Protein AF-A0A962QIC8-F1 (afdb_monomer_lite)

pLDDT: mean 83.01, std 8.09, range [47.47, 92.38]

Radius of gyration: 25.49 Å; chains: 1; bounding box: 91×27×42 Å

Structure (mmCIF, N/CA/C/O backbone):
data_AF-A0A962QIC8-F1
#
_entry.id   AF-A0A962QIC8-F1
#
loop_
_atom_site.group_PDB
_atom_site.id
_atom_site.type_symbol
_atom_site.label_atom_id
_atom_site.label_alt_id
_atom_site.label_comp_id
_atom_site.label_asym_id
_atom_site.label_entity_id
_atom_site.label_seq_id
_atom_site.pdbx_PDB_ins_code
_atom_site.Cartn_x
_atom_site.Cartn_y
_atom_site.Cartn_z
_atom_site.occupancy
_atom_site.B_iso_or_equiv
_atom_site.auth_seq_id
_atom_site.auth_comp_id
_atom_site.auth_asym_id
_atom_site.auth_atom_id
_atom_site.pdbx_PDB_model_num
ATOM 1 N N . THR A 1 1 ? -21.539 -10.386 18.029 1.00 61.78 1 THR A N 1
ATOM 2 C CA . THR A 1 1 ? -20.436 -10.568 17.058 1.00 61.78 1 THR A CA 1
ATOM 3 C C . THR A 1 1 ? -20.858 -11.316 15.800 1.00 61.78 1 THR A C 1
ATOM 5 O O . THR A 1 1 ? -20.570 -10.776 14.743 1.00 61.78 1 THR A O 1
ATOM 8 N N . PRO A 1 2 ? -21.593 -12.448 15.832 1.00 70.88 2 PRO A N 1
ATOM 9 C CA . PRO A 1 2 ? -21.944 -13.165 14.595 1.00 70.88 2 PRO A CA 1
ATOM 10 C C . PRO A 1 2 ? -22.952 -12.420 13.704 1.00 70.88 2 PRO A C 1
ATOM 12 O O . PRO A 1 2 ? -22.879 -12.532 12.486 1.00 70.88 2 PRO A O 1
ATOM 15 N N . LEU A 1 3 ? -23.858 -11.622 14.284 1.00 74.38 3 LEU A N 1
ATOM 16 C CA . LEU A 1 3 ? -24.865 -10.882 13.512 1.00 74.38 3 LEU A CA 1
ATOM 17 C C . LEU A 1 3 ? -24.244 -9.813 12.590 1.00 74.38 3 LEU A C 1
ATOM 19 O O . LEU A 1 3 ? -24.657 -9.693 11.446 1.00 74.38 3 LEU A O 1
ATOM 23 N N . PHE A 1 4 ? -23.217 -9.093 13.064 1.00 72.06 4 PHE A N 1
ATOM 24 C CA . PHE A 1 4 ? -22.553 -8.034 12.290 1.00 72.06 4 PHE A CA 1
ATOM 25 C C . PHE A 1 4 ? -21.705 -8.576 11.135 1.00 72.06 4 PHE A C 1
ATOM 27 O O . PHE A 1 4 ? -21.624 -7.945 10.088 1.00 72.06 4 PHE A O 1
ATOM 34 N N . LEU A 1 5 ? -21.096 -9.756 11.305 1.00 72.75 5 LEU A N 1
ATOM 35 C CA . LEU A 1 5 ? -20.391 -10.426 10.211 1.00 72.75 5 LEU A CA 1
ATOM 36 C C . LEU A 1 5 ? -21.374 -10.866 9.122 1.00 72.75 5 LEU A C 1
ATOM 38 O O . LEU A 1 5 ? -21.139 -10.636 7.943 1.00 72.75 5 LEU A O 1
ATOM 42 N N . LYS A 1 6 ? -22.505 -11.459 9.532 1.00 80.25 6 LYS A N 1
ATOM 43 C CA . LYS A 1 6 ? -23.566 -11.864 8.604 1.00 80.25 6 LYS A CA 1
ATOM 44 C C . LYS A 1 6 ? -24.144 -10.657 7.866 1.00 80.25 6 LYS A C 1
ATOM 46 O O . LYS A 1 6 ? -24.319 -10.729 6.658 1.00 80.25 6 LYS A O 1
ATOM 51 N N . SER A 1 7 ? -24.382 -9.540 8.558 1.00 75.69 7 SER A N 1
ATOM 52 C CA . SER A 1 7 ? -24.881 -8.319 7.918 1.00 75.69 7 SER A CA 1
ATOM 53 C C . SER A 1 7 ? -23.862 -7.703 6.963 1.00 75.69 7 SER A C 1
ATOM 55 O O . SER A 1 7 ? -24.259 -7.231 5.910 1.00 75.69 7 SER A O 1
ATOM 57 N N . ALA A 1 8 ? -22.564 -7.737 7.283 1.00 75.62 8 ALA A N 1
ATOM 58 C CA . ALA A 1 8 ? -21.519 -7.203 6.407 1.00 75.62 8 ALA A CA 1
ATOM 59 C C . ALA A 1 8 ? -21.400 -7.950 5.069 1.00 75.62 8 ALA A C 1
ATOM 61 O O . ALA A 1 8 ? -20.905 -7.370 4.113 1.00 75.62 8 ALA A O 1
ATOM 62 N N . VAL A 1 9 ? -21.868 -9.200 4.990 1.00 77.00 9 VAL A N 1
ATOM 63 C CA . VAL A 1 9 ? -21.947 -9.959 3.731 1.00 77.00 9 VAL A CA 1
ATOM 64 C C . VAL A 1 9 ? -23.320 -9.786 3.081 1.00 77.00 9 VAL A C 1
ATOM 66 O O . VAL A 1 9 ? -23.412 -9.436 1.912 1.00 77.00 9 VAL A O 1
ATOM 69 N N . LEU A 1 10 ? -24.400 -9.972 3.845 1.00 81.19 10 LEU A N 1
ATOM 70 C CA . LEU A 1 10 ? -25.764 -9.965 3.309 1.00 81.19 10 LEU A CA 1
ATOM 71 C C . LEU A 1 10 ? -26.219 -8.588 2.805 1.00 81.19 10 LEU A C 1
ATOM 73 O O . LEU A 1 10 ? -26.942 -8.530 1.816 1.00 81.19 10 LEU A O 1
ATOM 77 N N . LEU A 1 11 ? -25.813 -7.492 3.459 1.00 81.44 11 LEU A N 1
ATOM 78 C CA . LEU A 1 11 ? -26.186 -6.131 3.048 1.00 81.44 11 LEU A CA 1
ATOM 79 C C . LEU A 1 11 ? -25.610 -5.751 1.677 1.00 81.44 11 LEU A C 1
ATOM 81 O O . LEU A 1 11 ? -26.407 -5.391 0.816 1.00 81.44 11 LEU A O 1
ATOM 85 N N . PRO A 1 12 ? -24.287 -5.839 1.423 1.00 77.62 12 PRO A N 1
ATOM 86 C CA . PRO A 1 12 ? -23.757 -5.546 0.096 1.00 77.62 12 PRO A CA 1
ATOM 87 C C . PRO A 1 12 ? -24.360 -6.452 -0.972 1.00 77.62 12 PRO A C 1
ATOM 89 O O . PRO A 1 12 ? -24.804 -5.942 -1.992 1.00 77.62 12 PRO A O 1
ATOM 92 N N . THR A 1 13 ? -24.470 -7.764 -0.730 1.00 77.81 13 THR A N 1
ATOM 93 C CA . THR A 1 13 ? -25.087 -8.677 -1.706 1.00 77.81 13 THR A CA 1
ATOM 94 C C . THR A 1 13 ? -26.536 -8.291 -2.015 1.00 77.81 13 THR A C 1
ATOM 96 O O . THR A 1 13 ? -26.910 -8.225 -3.181 1.00 77.81 13 THR A O 1
ATOM 99 N N . GLY A 1 14 ? -27.341 -7.976 -0.996 1.00 76.88 14 GLY A N 1
ATOM 100 C CA . GLY A 1 14 ? -28.722 -7.531 -1.187 1.00 76.88 14 GLY A CA 1
ATOM 101 C C . GLY A 1 14 ? -28.826 -6.203 -1.939 1.00 76.88 14 GLY A C 1
ATOM 102 O O . GLY A 1 14 ? -29.691 -6.057 -2.796 1.00 76.88 14 GLY A O 1
ATOM 103 N N . MET A 1 15 ? -27.921 -5.259 -1.673 1.00 78.19 15 MET A N 1
ATOM 104 C CA . MET A 1 15 ? -27.877 -3.967 -2.363 1.00 78.19 15 MET A CA 1
ATOM 105 C C . MET A 1 15 ? -27.441 -4.094 -3.829 1.00 78.19 15 MET A C 1
ATOM 107 O O . MET A 1 15 ? -27.989 -3.397 -4.676 1.00 78.19 15 MET A O 1
ATOM 111 N N . PHE A 1 16 ? -26.507 -4.998 -4.144 1.00 78.19 16 PHE A N 1
ATOM 112 C CA . PHE A 1 16 ? -26.119 -5.289 -5.529 1.00 78.19 16 PHE A CA 1
ATOM 113 C C . PHE A 1 16 ? -27.261 -5.925 -6.321 1.00 78.19 16 PHE A C 1
ATOM 115 O O . PHE A 1 16 ? -27.517 -5.506 -7.444 1.00 78.19 16 PHE A O 1
ATOM 122 N N . VAL A 1 17 ? -27.983 -6.884 -5.730 1.00 78.94 17 VAL A N 1
ATOM 123 C CA . VAL A 1 17 ? -29.177 -7.475 -6.360 1.00 78.94 17 VAL A CA 1
ATOM 124 C C . VAL A 1 17 ? -30.264 -6.419 -6.553 1.00 78.94 17 VAL A C 1
ATOM 126 O O . VAL A 1 17 ? -30.844 -6.332 -7.626 1.00 78.94 17 VAL A O 1
ATOM 129 N N . PHE A 1 18 ? -30.510 -5.579 -5.544 1.00 77.94 18 PHE A N 1
ATOM 130 C CA . PHE A 1 18 ? -31.480 -4.490 -5.649 1.00 77.94 18 PHE A CA 1
ATOM 131 C C . PHE A 1 18 ? -31.136 -3.520 -6.783 1.00 77.94 18 PHE A C 1
ATOM 133 O O . PHE A 1 18 ? -32.011 -3.176 -7.567 1.00 77.94 18 PHE A O 1
ATOM 140 N N . LEU A 1 19 ? -29.875 -3.097 -6.897 1.00 75.62 19 LEU A N 1
ATOM 141 C CA . LEU A 1 19 ? -29.449 -2.214 -7.983 1.00 75.62 19 LEU A CA 1
ATOM 142 C C . LEU A 1 19 ? -29.531 -2.898 -9.345 1.00 75.62 19 LEU A C 1
ATOM 144 O O . LEU A 1 19 ? -29.973 -2.263 -10.288 1.00 75.62 19 LEU A O 1
ATOM 148 N N . HIS A 1 20 ? -29.167 -4.176 -9.448 1.00 74.81 20 HIS A N 1
ATOM 149 C CA . HIS A 1 20 ? -29.279 -4.911 -10.706 1.00 74.81 20 HIS A CA 1
ATOM 150 C C . HIS A 1 20 ? -30.732 -5.038 -11.188 1.00 74.81 20 HIS A C 1
ATOM 152 O O . HIS A 1 20 ? -30.988 -4.966 -12.382 1.00 74.81 20 HIS A O 1
ATOM 158 N N . GLU A 1 21 ? -31.674 -5.212 -10.260 1.00 76.75 21 GLU A N 1
ATOM 159 C CA . GLU A 1 21 ? -33.084 -5.434 -10.587 1.00 76.75 21 GLU A CA 1
ATOM 160 C C . GLU A 1 21 ? -33.880 -4.125 -10.755 1.00 76.75 21 GLU A C 1
ATOM 162 O O . GLU A 1 21 ? -34.830 -4.076 -11.531 1.00 76.75 21 GLU A O 1
ATOM 167 N N . TYR A 1 22 ? -33.528 -3.066 -10.014 1.00 66.38 22 TYR A N 1
ATOM 168 C CA . TYR A 1 22 ? -34.330 -1.835 -9.926 1.00 66.38 22 TYR A CA 1
ATOM 169 C C . TYR A 1 22 ? -33.628 -0.565 -10.417 1.00 66.38 22 TYR A C 1
ATOM 171 O O . TYR A 1 22 ? -34.299 0.461 -10.555 1.00 66.38 22 TYR A O 1
ATOM 179 N N . ALA A 1 23 ? -32.314 -0.575 -10.652 1.00 66.56 23 ALA A N 1
ATOM 180 C CA . ALA A 1 23 ? -31.628 0.569 -11.242 1.00 66.56 23 ALA A CA 1
ATOM 181 C C . ALA A 1 23 ? -31.392 0.323 -12.734 1.00 66.56 23 ALA A C 1
ATOM 183 O O . ALA A 1 23 ? -30.637 -0.561 -13.119 1.00 66.56 23 ALA A O 1
ATOM 184 N N . ASP A 1 24 ? -32.010 1.165 -13.563 1.00 61.16 24 ASP A N 1
ATOM 185 C CA . ASP A 1 24 ? -31.908 1.180 -15.031 1.00 61.16 24 ASP A CA 1
ATOM 186 C C . ASP A 1 24 ? -30.548 1.754 -15.505 1.00 61.16 24 ASP A C 1
ATOM 188 O O . ASP A 1 24 ? -30.460 2.632 -16.363 1.00 61.16 24 ASP A O 1
ATOM 192 N N . GLY A 1 25 ? -29.460 1.330 -14.858 1.00 61.38 25 GLY A N 1
ATOM 193 C CA . GLY A 1 25 ? -28.107 1.824 -15.081 1.00 61.38 25 GLY A CA 1
ATOM 194 C C . GLY A 1 25 ? -27.166 0.694 -15.471 1.00 61.38 25 GLY A C 1
ATOM 195 O O . GLY A 1 25 ? -26.854 -0.159 -14.648 1.00 61.38 25 GLY A O 1
ATOM 196 N N . ASP A 1 26 ? -26.640 0.746 -16.695 1.00 69.81 26 ASP A N 1
ATOM 197 C CA . ASP A 1 26 ? -25.618 -0.186 -17.212 1.00 69.81 26 ASP A CA 1
ATOM 198 C C . ASP A 1 26 ? -24.224 0.028 -16.569 1.00 69.81 26 ASP A C 1
ATOM 200 O O . ASP A 1 26 ? -23.233 -0.609 -16.915 1.00 69.81 26 ASP A O 1
ATOM 204 N N . ASP A 1 27 ? -24.122 0.947 -15.604 1.00 79.81 27 ASP A N 1
ATOM 205 C CA . ASP A 1 27 ? -22.870 1.327 -14.955 1.00 79.81 27 ASP A CA 1
ATOM 206 C C . ASP A 1 27 ? -22.711 0.640 -13.590 1.00 79.81 27 ASP A C 1
ATOM 208 O O . ASP A 1 27 ? -23.021 1.183 -12.520 1.00 79.81 27 ASP A O 1
ATOM 212 N N . ALA A 1 28 ? -22.195 -0.589 -13.638 1.00 79.50 28 ALA A N 1
ATOM 213 C CA . ALA A 1 28 ? -21.906 -1.396 -12.454 1.00 79.50 28 ALA A CA 1
ATOM 214 C C . ALA A 1 28 ? -20.898 -0.727 -11.497 1.00 79.50 28 ALA A C 1
ATOM 216 O O . ALA A 1 28 ? -20.938 -0.965 -10.285 1.00 79.50 28 ALA A O 1
ATOM 217 N N . GLN A 1 29 ? -20.011 0.129 -12.014 1.00 80.94 29 GLN A N 1
ATOM 218 C CA . GLN A 1 29 ? -18.981 0.800 -11.225 1.00 80.94 29 GLN A CA 1
ATOM 219 C C . GLN A 1 29 ? -19.590 1.916 -10.363 1.00 80.94 29 GLN A C 1
ATOM 221 O O . GLN A 1 29 ? -19.309 1.994 -9.163 1.00 80.94 29 GLN A O 1
ATOM 226 N N . LEU A 1 30 ? -20.503 2.721 -10.922 1.00 82.50 30 LEU A N 1
ATOM 227 C CA . LEU A 1 30 ? -21.291 3.688 -10.144 1.00 82.50 30 LEU A CA 1
ATOM 228 C C . LEU A 1 30 ? -22.145 3.009 -9.076 1.00 82.50 30 LEU A C 1
ATOM 230 O O . LEU A 1 30 ? -22.184 3.473 -7.933 1.00 82.50 30 LEU A O 1
ATOM 234 N N . ALA A 1 31 ? -22.808 1.908 -9.436 1.00 84.19 31 ALA A N 1
ATOM 235 C CA . ALA A 1 31 ? -23.607 1.126 -8.502 1.00 84.19 31 ALA A CA 1
ATOM 236 C C . ALA A 1 31 ? -22.754 0.661 -7.309 1.00 84.19 31 ALA A C 1
ATOM 238 O O . ALA A 1 31 ? -23.110 0.916 -6.157 1.00 84.19 31 ALA A O 1
ATOM 239 N N . ALA A 1 32 ? -21.584 0.069 -7.568 1.00 82.69 32 ALA A N 1
ATOM 240 C CA . ALA A 1 32 ? -20.661 -0.381 -6.529 1.00 82.69 32 ALA A CA 1
ATOM 241 C C . ALA A 1 32 ? -20.165 0.768 -5.636 1.00 82.69 32 ALA A C 1
ATOM 243 O O . ALA A 1 32 ? -20.163 0.635 -4.409 1.00 82.69 32 ALA A O 1
ATOM 244 N N . MET A 1 33 ? -19.801 1.912 -6.226 1.00 88.62 33 MET A N 1
ATOM 245 C CA . MET A 1 33 ? -19.376 3.101 -5.482 1.00 88.62 33 MET A CA 1
ATOM 246 C C . MET A 1 33 ? -20.466 3.575 -4.515 1.00 88.62 33 MET A C 1
ATOM 248 O O . MET A 1 33 ? -20.192 3.798 -3.337 1.00 88.62 33 MET A O 1
ATOM 252 N N . ILE A 1 34 ? -21.711 3.696 -4.988 1.00 86.25 34 ILE A N 1
ATOM 253 C CA . ILE A 1 34 ? -22.840 4.154 -4.169 1.00 86.25 34 ILE A CA 1
ATOM 254 C C . ILE A 1 34 ? -23.125 3.156 -3.042 1.00 86.25 34 ILE A C 1
ATOM 256 O O . ILE A 1 34 ? -23.283 3.566 -1.891 1.00 86.25 34 ILE A O 1
ATOM 260 N N . VAL A 1 35 ? -23.143 1.852 -3.336 1.00 87.94 35 VAL A N 1
ATOM 261 C CA . VAL A 1 35 ? -23.359 0.809 -2.320 1.00 87.94 35 VAL A CA 1
ATOM 262 C C . VAL A 1 35 ? -22.285 0.865 -1.250 1.00 87.94 35 VAL A C 1
ATOM 264 O O . VAL A 1 35 ? -22.610 0.926 -0.064 1.00 87.94 35 VAL A O 1
ATOM 267 N N . PHE A 1 36 ? -21.009 0.882 -1.635 1.00 87.19 36 PHE A N 1
ATOM 268 C CA . PHE A 1 36 ? -19.920 0.937 -0.667 1.00 87.19 36 PHE A CA 1
ATOM 269 C C . PHE A 1 36 ? -19.911 2.253 0.113 1.00 87.19 36 PHE A C 1
ATOM 271 O O . PHE A 1 36 ? -19.711 2.221 1.325 1.00 87.19 36 PHE A O 1
ATOM 278 N N . GLY A 1 37 ? -20.230 3.386 -0.512 1.00 88.88 37 GLY A N 1
ATOM 279 C CA . GLY A 1 37 ? -20.381 4.665 0.181 1.00 88.88 37 GLY A CA 1
ATOM 280 C C . GLY A 1 37 ? -21.496 4.642 1.235 1.00 88.88 37 GLY A C 1
ATOM 281 O O . GLY A 1 37 ? -21.280 5.033 2.386 1.00 88.88 37 GLY A O 1
ATOM 282 N N . ILE A 1 38 ? -22.676 4.117 0.887 1.00 88.62 38 ILE A N 1
ATOM 283 C CA . ILE A 1 38 ? -23.807 3.981 1.820 1.00 88.62 38 ILE A CA 1
ATOM 284 C C . ILE A 1 38 ? -23.452 3.023 2.960 1.00 88.62 38 ILE A C 1
ATOM 286 O O . ILE A 1 38 ? -23.689 3.342 4.126 1.00 88.62 38 ILE A O 1
ATOM 290 N N . LEU A 1 39 ? -22.850 1.871 2.652 1.00 88.31 39 LEU A N 1
ATOM 291 C CA . LEU A 1 39 ? -22.434 0.903 3.666 1.00 88.31 39 LEU A CA 1
ATOM 292 C C . LEU A 1 39 ? -21.370 1.489 4.595 1.00 88.31 39 LEU A C 1
ATOM 294 O O . LEU A 1 39 ? -21.461 1.304 5.808 1.00 88.31 39 LEU A O 1
ATOM 298 N N . ALA A 1 40 ? -20.406 2.244 4.067 1.00 90.00 40 ALA A N 1
ATOM 299 C CA . ALA A 1 40 ? -19.407 2.929 4.878 1.00 90.00 40 ALA A CA 1
ATOM 300 C C . ALA A 1 40 ? -20.082 3.817 5.931 1.00 90.00 40 ALA A C 1
ATOM 302 O O . ALA A 1 40 ? -19.811 3.667 7.122 1.00 90.00 40 ALA A O 1
ATOM 303 N N . LEU A 1 41 ? -21.037 4.657 5.521 1.00 90.50 41 LEU A N 1
ATOM 304 C CA . LEU A 1 41 ? -21.817 5.495 6.436 1.00 90.50 41 LEU A CA 1
ATOM 305 C C . LEU A 1 41 ? -22.658 4.662 7.412 1.00 90.50 41 LEU A C 1
ATOM 307 O O . LEU A 1 41 ? -22.682 4.949 8.610 1.00 90.50 41 LEU A O 1
ATOM 311 N N . GLN A 1 42 ? -23.307 3.598 6.934 1.00 89.06 42 GLN A N 1
ATOM 312 C CA . GLN A 1 42 ? -24.151 2.728 7.752 1.00 89.06 42 GLN A CA 1
ATOM 313 C C . GLN A 1 42 ? -23.368 1.998 8.846 1.00 89.06 42 GLN A C 1
ATOM 315 O O . GLN A 1 42 ? -23.925 1.747 9.910 1.00 89.06 42 GLN A O 1
ATOM 320 N N . PHE A 1 43 ? -22.098 1.656 8.626 1.00 85.81 43 PHE A N 1
ATOM 321 C CA . PHE A 1 43 ? -21.244 1.051 9.652 1.00 85.81 43 PHE A CA 1
ATOM 322 C C . PHE A 1 43 ? -20.520 2.103 10.511 1.00 85.81 43 PHE A C 1
ATOM 324 O O . PHE A 1 43 ? -20.282 1.860 11.699 1.00 85.81 43 PHE A O 1
ATOM 331 N N . LEU A 1 44 ? -20.235 3.290 9.963 1.00 89.00 44 LEU A N 1
ATOM 332 C CA . LEU A 1 44 ? -19.577 4.394 10.669 1.00 89.00 44 LEU A CA 1
ATOM 333 C C . LEU A 1 44 ? -20.507 5.085 11.682 1.00 89.00 44 LEU A C 1
ATOM 335 O O . LEU A 1 44 ? -20.104 5.358 12.811 1.00 89.00 44 LEU A O 1
ATOM 339 N N . LEU A 1 45 ? -21.771 5.335 11.329 1.00 89.25 45 LEU A N 1
ATOM 340 C CA . LEU A 1 45 ? -22.721 6.020 12.217 1.00 89.25 45 LEU A CA 1
ATOM 341 C C . LEU A 1 45 ? -22.977 5.243 13.527 1.00 89.25 45 LEU A C 1
ATOM 343 O O . LEU A 1 45 ? -22.897 5.841 14.605 1.00 89.25 45 LEU A O 1
ATOM 347 N N . PRO A 1 46 ? -23.217 3.917 13.505 1.00 85.88 46 PRO A N 1
ATOM 348 C CA . PRO A 1 46 ? -23.352 3.127 14.722 1.00 85.88 46 PRO A CA 1
ATOM 349 C C . PRO A 1 46 ? -22.037 2.990 15.487 1.00 85.88 46 PRO A C 1
ATOM 351 O O . PRO A 1 46 ? -22.079 2.803 16.703 1.00 85.88 46 PRO A O 1
ATOM 354 N N . PHE A 1 47 ? -20.877 3.095 14.824 1.00 85.56 47 PHE A N 1
ATOM 355 C CA . PHE A 1 47 ? -19.581 3.033 15.497 1.00 85.56 47 PHE A CA 1
ATOM 356 C C . PHE A 1 47 ? -19.430 4.140 16.550 1.00 85.56 47 PHE A C 1
ATOM 358 O O . PHE A 1 47 ? -18.998 3.838 17.661 1.00 85.56 47 PHE A O 1
ATOM 365 N N . PHE A 1 48 ? -19.886 5.368 16.274 1.00 83.44 48 PHE A N 1
ATOM 366 C CA . PHE A 1 48 ? -19.808 6.468 17.246 1.00 83.44 48 PHE A CA 1
ATOM 367 C C . PHE A 1 48 ? -20.497 6.155 18.582 1.00 83.44 48 PHE A C 1
ATOM 369 O O . PHE A 1 48 ? -20.011 6.576 19.630 1.00 83.44 48 PHE A O 1
ATOM 376 N N . LYS A 1 49 ? -21.596 5.387 18.559 1.00 83.69 49 LYS A N 1
ATOM 377 C CA . LYS A 1 49 ? -22.345 5.001 19.767 1.00 83.69 49 LYS A CA 1
ATOM 378 C C . LYS A 1 49 ? -21.901 3.666 20.361 1.00 83.69 49 LYS A C 1
ATOM 380 O O . LYS A 1 49 ? -21.886 3.514 21.576 1.00 83.69 49 LYS A O 1
ATOM 385 N N . LEU A 1 50 ? -21.594 2.680 19.518 1.00 80.94 50 LEU A N 1
ATOM 386 C CA . LEU A 1 50 ? -21.328 1.305 19.952 1.00 80.94 50 LEU A CA 1
ATOM 387 C C . LEU A 1 50 ? -19.846 1.037 20.230 1.00 80.94 50 LEU A C 1
ATOM 389 O O . LEU A 1 50 ? -19.559 0.051 20.905 1.00 80.94 50 LEU A O 1
ATOM 393 N N . GLN A 1 51 ? -18.928 1.858 19.694 1.00 80.94 51 GLN A N 1
ATOM 394 C CA . GLN A 1 51 ? -17.472 1.746 19.874 1.00 80.94 51 GLN A CA 1
ATOM 395 C C . GLN A 1 51 ? -16.979 0.300 19.665 1.00 80.94 51 GLN A C 1
ATOM 397 O O . GLN A 1 51 ? -16.185 -0.239 20.432 1.00 80.94 51 GLN A O 1
ATOM 402 N N . ARG A 1 52 ? -17.515 -0.400 18.652 1.00 81.19 52 ARG A N 1
ATOM 403 C CA . ARG A 1 52 ? -17.139 -1.791 18.346 1.00 81.19 52 ARG A CA 1
ATOM 404 C C . ARG A 1 52 ? -16.099 -1.831 17.236 1.00 81.19 52 ARG A C 1
ATOM 406 O O . ARG A 1 52 ? -16.344 -1.327 16.146 1.00 81.19 52 ARG A O 1
ATOM 413 N N . THR A 1 53 ? -15.013 -2.566 17.468 1.00 83.69 53 THR A N 1
ATOM 414 C CA . THR A 1 53 ? -13.908 -2.746 16.510 1.00 83.69 53 THR A CA 1
ATOM 415 C C . THR A 1 53 ? -14.362 -3.285 15.148 1.00 83.69 53 THR A C 1
ATOM 417 O O . THR A 1 53 ? -13.836 -2.884 14.118 1.00 83.69 53 THR A O 1
ATOM 420 N N . SER A 1 54 ? -15.369 -4.166 15.124 1.00 82.19 54 SER A N 1
ATOM 421 C CA . SER A 1 54 ? -15.915 -4.723 13.875 1.00 82.19 54 SER A CA 1
ATOM 422 C C . SER A 1 54 ? -16.631 -3.681 13.018 1.00 82.19 54 SER A C 1
ATOM 424 O O . SER A 1 54 ? -16.532 -3.744 11.799 1.00 82.19 54 SER A O 1
ATOM 426 N N . LEU A 1 55 ? -17.317 -2.712 13.633 1.00 84.38 55 LEU A N 1
ATOM 427 C CA . LEU A 1 55 ? -17.989 -1.640 12.898 1.00 84.38 55 LEU A CA 1
ATOM 428 C C . LEU A 1 55 ? -16.964 -0.725 12.231 1.00 84.38 55 LEU A C 1
ATOM 430 O O . LEU A 1 55 ? -17.100 -0.435 11.050 1.00 84.38 55 LEU A O 1
ATOM 434 N N . LEU A 1 56 ? -15.906 -0.350 12.962 1.00 86.81 56 LEU A N 1
ATOM 435 C CA . LEU A 1 56 ? -14.824 0.461 12.404 1.00 86.81 56 LEU A CA 1
ATOM 436 C C . LEU A 1 56 ? -14.110 -0.266 11.262 1.00 86.81 56 LEU A C 1
ATOM 438 O O . LEU A 1 56 ? -13.833 0.346 10.239 1.00 86.81 56 LEU A O 1
ATOM 442 N N . PHE A 1 57 ? -13.857 -1.570 11.411 1.00 87.44 57 PHE A N 1
ATOM 443 C CA . PHE A 1 57 ? -13.234 -2.381 10.365 1.00 87.44 57 PHE A CA 1
ATOM 444 C C . PHE A 1 57 ? -14.032 -2.346 9.055 1.00 87.44 57 PHE A C 1
ATOM 446 O O . PHE A 1 57 ? -13.485 -1.986 8.017 1.00 87.44 57 PHE A O 1
ATOM 453 N N . PHE A 1 58 ? -15.326 -2.679 9.097 1.00 86.25 58 PHE A N 1
ATOM 454 C CA . PHE A 1 58 ? -16.148 -2.715 7.884 1.00 86.25 58 PHE A CA 1
ATOM 455 C C . PHE A 1 58 ? -16.432 -1.319 7.328 1.00 86.25 58 PHE A C 1
ATOM 457 O O . PHE A 1 58 ? -16.370 -1.137 6.117 1.00 86.25 58 PHE A O 1
ATOM 464 N N . ALA A 1 59 ? -16.672 -0.324 8.188 1.00 89.62 59 ALA A N 1
ATOM 465 C CA . ALA A 1 59 ? -16.837 1.062 7.754 1.00 89.62 59 ALA A CA 1
ATOM 466 C C . ALA A 1 59 ? -15.609 1.550 6.982 1.00 89.62 59 ALA A C 1
ATOM 468 O O . ALA A 1 59 ? -15.741 2.124 5.905 1.00 89.62 59 ALA A O 1
ATOM 469 N N . TYR A 1 60 ? -14.416 1.280 7.516 1.00 90.75 60 TYR A N 1
ATOM 470 C CA . TYR A 1 60 ? -13.172 1.700 6.894 1.00 90.75 60 TYR A CA 1
ATOM 471 C C . TYR A 1 60 ? -12.878 0.937 5.597 1.00 90.75 60 TYR A C 1
ATOM 473 O O . TYR A 1 60 ? -12.416 1.538 4.629 1.00 90.75 60 TYR A O 1
ATOM 481 N N . LEU A 1 61 ? -13.210 -0.355 5.536 1.00 89.12 61 LEU A N 1
ATOM 482 C CA . LEU A 1 61 ? -13.118 -1.152 4.312 1.00 89.12 61 LEU A CA 1
ATOM 483 C C . LEU A 1 61 ? -13.991 -0.574 3.202 1.00 89.12 61 LEU A C 1
ATOM 485 O O . LEU A 1 61 ? -13.477 -0.241 2.139 1.00 89.12 61 LEU A O 1
ATOM 489 N N . PHE A 1 62 ? -15.283 -0.388 3.467 1.00 89.50 62 PHE A N 1
ATOM 490 C CA . PHE A 1 62 ? -16.210 0.135 2.467 1.00 89.50 62 PHE A CA 1
ATOM 491 C C . PHE A 1 62 ? -15.886 1.575 2.066 1.00 89.50 62 PHE A C 1
ATOM 493 O O . PHE A 1 62 ? -16.034 1.932 0.900 1.00 89.50 62 PHE A O 1
ATOM 500 N N . TRP A 1 63 ? -15.375 2.384 2.997 1.00 91.88 63 TRP A N 1
ATOM 501 C CA . TRP A 1 63 ? -14.912 3.736 2.699 1.00 91.88 63 TRP A CA 1
ATOM 502 C C . TRP A 1 63 ? -13.758 3.737 1.690 1.00 91.88 63 TRP A C 1
ATOM 504 O O . TRP A 1 63 ? -13.828 4.434 0.680 1.00 91.88 63 TRP A O 1
ATOM 514 N N . ASN A 1 64 ? -12.723 2.920 1.917 1.00 91.19 64 ASN A N 1
ATOM 515 C CA . ASN A 1 64 ? -11.593 2.824 0.989 1.00 91.19 64 ASN A CA 1
ATOM 516 C C . ASN A 1 64 ? -12.003 2.230 -0.362 1.00 91.19 64 ASN A C 1
ATOM 518 O O . ASN A 1 64 ? -11.559 2.731 -1.389 1.00 91.19 64 ASN A O 1
ATOM 522 N N . SER A 1 65 ? -12.881 1.221 -0.384 1.00 86.88 65 SER A N 1
ATOM 523 C CA . SER A 1 65 ? -13.410 0.667 -1.638 1.00 86.88 65 SER A CA 1
ATOM 524 C C . SER A 1 65 ? -14.186 1.711 -2.441 1.00 86.88 65 SER A C 1
ATOM 526 O O . SER A 1 65 ? -13.983 1.832 -3.644 1.00 86.88 65 SER A O 1
ATOM 528 N N . SER A 1 66 ? -15.028 2.513 -1.782 1.00 91.06 66 SER A N 1
ATOM 529 C CA . SER A 1 66 ? -15.758 3.599 -2.442 1.00 91.06 66 SER A CA 1
ATOM 530 C C . SER A 1 66 ? -14.820 4.675 -2.990 1.00 91.06 66 SER A C 1
ATOM 532 O O . SER A 1 66 ? -15.052 5.163 -4.093 1.00 91.06 66 SER A O 1
ATOM 534 N N . LEU A 1 67 ? -13.777 5.055 -2.243 1.00 91.12 67 LEU A N 1
ATOM 535 C CA . LEU A 1 67 ? -12.794 6.037 -2.705 1.00 91.12 67 LEU A CA 1
ATOM 536 C C . LEU A 1 67 ? -11.944 5.509 -3.861 1.00 91.12 67 LEU A C 1
ATOM 538 O O . LEU A 1 67 ? -11.683 6.261 -4.792 1.00 91.12 67 LEU A O 1
ATOM 542 N N . GLY A 1 68 ? -11.543 4.236 -3.827 1.00 88.69 68 GLY A N 1
ATOM 543 C CA . GLY A 1 68 ? -10.803 3.608 -4.922 1.00 88.69 68 GLY A CA 1
ATOM 544 C C . GLY A 1 68 ? -11.583 3.651 -6.229 1.00 88.69 68 GLY A C 1
ATOM 545 O O . GLY A 1 68 ? -11.067 4.146 -7.223 1.00 88.69 68 GLY A O 1
ATOM 546 N N . ILE A 1 69 ? -12.859 3.257 -6.191 1.00 88.44 69 ILE A N 1
ATOM 547 C CA . ILE A 1 69 ? -13.736 3.300 -7.367 1.00 88.44 69 ILE A CA 1
ATOM 548 C C . ILE A 1 69 ? -13.957 4.740 -7.852 1.00 88.44 69 ILE A C 1
ATOM 550 O O . ILE A 1 69 ? -13.976 4.996 -9.053 1.00 88.44 69 ILE A O 1
ATOM 554 N N . LEU A 1 70 ? -14.115 5.696 -6.930 1.00 90.69 70 LEU A N 1
ATOM 555 C CA . LEU A 1 70 ? -14.274 7.106 -7.288 1.00 90.69 70 LEU A CA 1
ATOM 556 C C . LEU A 1 70 ? -13.039 7.649 -8.016 1.00 90.69 70 LEU A C 1
ATOM 558 O O . LEU A 1 70 ? -13.188 8.373 -8.996 1.00 90.69 70 LEU A O 1
ATOM 562 N N . MET A 1 71 ? -11.839 7.311 -7.542 1.00 89.50 71 MET A N 1
ATOM 563 C CA . MET A 1 71 ? -10.585 7.758 -8.155 1.00 89.50 71 MET A CA 1
ATOM 564 C C . MET A 1 71 ? -10.333 7.078 -9.500 1.00 89.50 71 MET A C 1
ATOM 566 O O . MET A 1 71 ? -9.926 7.744 -10.446 1.00 89.50 71 MET A O 1
ATOM 570 N N . GLU A 1 72 ? -10.642 5.787 -9.610 1.00 88.38 72 GLU A N 1
ATOM 571 C CA . GLU A 1 72 ? -10.582 5.048 -10.874 1.00 88.38 72 GLU A CA 1
ATOM 572 C C . GLU A 1 72 ? -11.522 5.671 -11.914 1.00 88.38 72 GLU A C 1
ATOM 574 O O . GLU A 1 72 ? -11.134 5.912 -13.054 1.00 88.38 72 GLU A O 1
ATOM 579 N N . ARG A 1 73 ? -12.738 6.043 -11.500 1.00 87.06 73 ARG A N 1
ATOM 580 C CA . ARG A 1 73 ? -13.692 6.749 -12.360 1.00 87.06 73 ARG A CA 1
ATOM 581 C C . ARG A 1 73 ? -13.255 8.171 -12.715 1.00 87.06 73 ARG A C 1
ATOM 583 O O . ARG A 1 73 ? -13.632 8.680 -13.764 1.00 87.06 73 ARG A O 1
ATOM 590 N N . ALA A 1 74 ? -12.484 8.823 -11.850 1.00 90.50 74 ALA A N 1
ATOM 591 C CA . ALA A 1 74 ? -11.880 10.122 -12.132 1.00 90.50 74 ALA A CA 1
ATOM 592 C C . ALA A 1 74 ? -10.650 10.021 -13.058 1.00 90.50 74 ALA A C 1
ATOM 594 O O . ALA A 1 74 ? -9.932 11.008 -13.201 1.00 90.50 74 ALA A O 1
ATOM 595 N N . GLU A 1 75 ? -10.412 8.848 -13.664 1.00 89.62 75 GLU A N 1
ATOM 596 C CA . GLU A 1 75 ? -9.291 8.559 -14.567 1.00 89.62 75 GLU A CA 1
ATOM 597 C C . GLU A 1 75 ? -7.925 8.811 -13.907 1.00 89.62 75 GLU A C 1
ATOM 599 O O . GLU A 1 75 ? -6.937 9.143 -14.564 1.00 89.62 75 GLU A O 1
ATOM 604 N N . VAL A 1 76 ? -7.859 8.662 -12.578 1.00 90.25 76 VAL A N 1
ATOM 605 C CA . VAL A 1 76 ? -6.600 8.779 -11.844 1.00 90.25 76 VAL A CA 1
ATOM 606 C C . VAL A 1 76 ? -5.753 7.533 -12.131 1.00 90.25 76 VAL A C 1
ATOM 608 O O . VAL A 1 76 ? -6.264 6.419 -11.998 1.00 90.25 76 VAL A O 1
ATOM 611 N N . PRO A 1 77 ? -4.461 7.693 -12.475 1.00 90.25 77 PRO A N 1
ATOM 612 C CA . PRO A 1 77 ? -3.540 6.577 -12.661 1.00 90.25 77 PRO A CA 1
ATOM 613 C C . PRO A 1 77 ? -3.545 5.629 -11.457 1.00 90.25 77 PRO A C 1
ATOM 615 O O . PRO A 1 77 ? -3.510 6.081 -10.304 1.00 90.25 77 PRO A O 1
ATOM 618 N N . GLY A 1 78 ? -3.596 4.320 -11.715 1.00 86.38 78 GLY A N 1
ATOM 619 C CA . GLY A 1 78 ? -3.725 3.296 -10.674 1.00 86.38 78 GLY A CA 1
ATOM 620 C C . GLY A 1 78 ? -2.599 3.357 -9.642 1.00 86.38 78 GLY A C 1
ATOM 621 O O . GLY A 1 78 ? -2.824 3.125 -8.451 1.00 86.38 78 GLY A O 1
ATOM 622 N N . GLU A 1 79 ? -1.415 3.784 -10.068 1.00 90.25 79 GLU A N 1
ATOM 623 C CA . GLU A 1 79 ? -0.250 3.934 -9.211 1.00 90.25 79 GLU A CA 1
ATOM 624 C C . GLU A 1 79 ? -0.442 5.085 -8.211 1.00 90.25 79 GLU A C 1
ATOM 626 O O . GLU A 1 79 ? -0.166 4.954 -7.016 1.00 90.25 79 GLU A O 1
ATOM 631 N N . LEU A 1 80 ? -1.004 6.214 -8.656 1.00 89.69 80 LEU A N 1
ATOM 632 C CA . LEU A 1 80 ? -1.333 7.334 -7.767 1.00 89.69 80 LEU A CA 1
ATOM 633 C C . LEU A 1 80 ? -2.451 6.967 -6.789 1.00 89.69 80 LEU A C 1
ATOM 635 O O . LEU A 1 80 ? -2.406 7.379 -5.624 1.00 89.69 80 LEU A O 1
ATOM 639 N N . ILE A 1 81 ? -3.424 6.164 -7.232 1.00 90.19 81 ILE A N 1
ATOM 640 C CA . ILE A 1 81 ? -4.485 5.640 -6.366 1.00 90.19 81 ILE A CA 1
ATOM 641 C C . ILE A 1 81 ? -3.874 4.790 -5.256 1.00 90.19 81 ILE A C 1
ATOM 643 O O . ILE A 1 81 ? -4.175 5.015 -4.083 1.00 90.19 81 ILE A O 1
ATOM 647 N N . GLY A 1 82 ? -3.002 3.839 -5.586 1.00 89.50 82 GLY A N 1
ATOM 648 C CA . GLY A 1 82 ? -2.427 2.945 -4.589 1.00 89.50 82 GLY A CA 1
ATOM 649 C C . GLY A 1 82 ? -1.412 3.625 -3.662 1.00 89.50 82 GLY A C 1
ATOM 650 O O . GLY A 1 82 ? -1.400 3.323 -2.466 1.00 89.50 82 GLY A O 1
ATOM 651 N N . ILE A 1 83 ? -0.657 4.625 -4.137 1.00 91.06 83 ILE A N 1
ATOM 652 C CA . ILE A 1 83 ? 0.175 5.486 -3.276 1.00 91.06 83 ILE A CA 1
ATOM 653 C C . ILE A 1 83 ? -0.708 6.290 -2.313 1.00 91.06 83 ILE A C 1
ATOM 655 O O . ILE A 1 83 ? -0.486 6.269 -1.098 1.00 91.06 83 ILE A O 1
ATOM 659 N N . GLY A 1 84 ? -1.722 6.985 -2.837 1.00 92.38 84 GLY A N 1
ATOM 660 C CA . GLY A 1 84 ? -2.607 7.848 -2.054 1.00 92.38 84 GLY A CA 1
ATOM 661 C C . GLY A 1 84 ? -3.429 7.069 -1.029 1.00 92.38 84 GLY A C 1
ATOM 662 O O . GLY A 1 84 ? -3.420 7.393 0.164 1.00 92.38 84 GLY A O 1
ATOM 663 N N . LEU A 1 85 ? -4.096 5.997 -1.466 1.00 91.62 85 LEU A N 1
ATOM 664 C CA . LEU A 1 85 ? -4.866 5.124 -0.587 1.00 91.62 85 LEU A CA 1
ATOM 665 C C . LEU A 1 85 ? -3.957 4.391 0.394 1.00 91.62 85 LEU A C 1
ATOM 667 O O . LEU A 1 85 ? -4.243 4.417 1.588 1.00 91.62 85 LEU A O 1
ATOM 671 N N . GLY A 1 86 ? -2.842 3.813 -0.056 1.00 90.81 86 GLY A N 1
ATOM 672 C CA . GLY A 1 86 ? -1.901 3.102 0.808 1.00 90.81 86 GLY A CA 1
ATOM 673 C C . GLY A 1 86 ? -1.357 3.983 1.935 1.00 90.81 86 GLY A C 1
ATOM 674 O O . GLY A 1 86 ? -1.407 3.597 3.107 1.00 90.81 86 GLY A O 1
ATOM 675 N N . ALA A 1 87 ? -0.944 5.214 1.614 1.00 90.75 87 ALA A N 1
ATOM 676 C CA . ALA A 1 87 ? -0.495 6.190 2.605 1.00 90.75 87 ALA A CA 1
ATOM 677 C C . ALA A 1 87 ? -1.621 6.591 3.572 1.00 90.75 87 ALA A C 1
ATOM 679 O O . ALA A 1 87 ? -1.410 6.631 4.789 1.00 90.75 87 ALA A O 1
ATOM 680 N N . SER A 1 88 ? -2.832 6.835 3.056 1.00 92.25 88 SER A N 1
ATOM 681 C CA . SER A 1 88 ? -3.993 7.171 3.888 1.00 92.25 88 SER A CA 1
ATOM 682 C C . SER A 1 88 ? -4.364 6.032 4.849 1.00 92.25 88 SER A C 1
ATOM 684 O O . SER A 1 88 ? -4.613 6.276 6.033 1.00 92.25 88 SER A O 1
ATOM 686 N N . ILE A 1 89 ? -4.295 4.782 4.379 1.00 91.56 89 ILE A N 1
ATOM 687 C CA . ILE A 1 89 ? -4.535 3.570 5.164 1.00 91.56 89 ILE A CA 1
ATOM 688 C C . ILE A 1 89 ? -3.527 3.441 6.287 1.00 91.56 89 ILE A C 1
ATOM 690 O O . ILE A 1 89 ? -3.911 3.200 7.433 1.00 91.56 89 ILE A O 1
ATOM 694 N N . MET A 1 90 ? -2.250 3.666 6.000 1.00 89.25 90 MET A N 1
ATOM 695 C CA . MET A 1 90 ? -1.212 3.634 7.023 1.00 89.25 90 MET A CA 1
ATOM 696 C C . MET A 1 90 ? -1.378 4.755 8.061 1.00 89.25 90 MET A C 1
ATOM 698 O O . MET A 1 90 ? -1.213 4.502 9.256 1.00 89.25 90 MET A O 1
ATOM 702 N N . ALA A 1 91 ? -1.761 5.967 7.646 1.00 89.50 91 ALA A N 1
ATOM 703 C CA . ALA A 1 91 ? -1.998 7.088 8.559 1.00 89.50 91 ALA A CA 1
ATOM 704 C C . ALA A 1 91 ? -3.193 6.838 9.501 1.00 89.50 91 ALA A C 1
ATOM 706 O O . ALA A 1 91 ? -3.127 7.106 10.708 1.00 89.50 91 ALA A O 1
ATOM 707 N N . VAL A 1 92 ? -4.280 6.268 8.974 1.00 88.81 92 VAL A N 1
ATOM 708 C CA . VAL A 1 92 ? -5.445 5.890 9.782 1.00 88.81 92 VAL A CA 1
ATOM 709 C C . VAL A 1 92 ? -5.112 4.704 10.689 1.00 88.81 92 VAL A C 1
ATOM 711 O O . VAL A 1 92 ? -5.446 4.744 11.872 1.00 88.81 92 VAL A O 1
ATOM 714 N N . ALA A 1 93 ? -4.384 3.696 10.197 1.00 87.94 93 ALA A N 1
ATOM 715 C CA . ALA A 1 93 ? -3.921 2.564 11.003 1.00 87.94 93 ALA A CA 1
ATOM 716 C C . ALA A 1 93 ? -3.076 3.017 12.203 1.00 87.94 93 ALA A C 1
ATOM 718 O O . ALA A 1 93 ? -3.267 2.516 13.313 1.00 87.94 93 ALA A O 1
ATOM 719 N N . TRP A 1 94 ? -2.213 4.017 12.011 1.00 86.62 94 TRP A N 1
ATOM 720 C CA . TRP A 1 94 ? -1.431 4.634 13.084 1.00 86.62 94 TRP A CA 1
ATOM 721 C C . TRP A 1 94 ? -2.284 5.334 14.134 1.00 86.62 94 TRP A C 1
ATOM 723 O O . TRP A 1 94 ? -2.025 5.220 15.333 1.00 86.62 94 TRP A O 1
ATOM 733 N N . THR A 1 95 ? -3.350 6.002 13.703 1.00 87.31 95 THR A N 1
ATOM 734 C CA . THR A 1 95 ? -4.314 6.596 14.632 1.00 87.31 95 THR A CA 1
ATOM 735 C C . THR A 1 95 ? -5.066 5.514 15.409 1.00 87.31 95 THR A C 1
ATOM 737 O O . THR A 1 95 ? -5.174 5.604 16.631 1.00 87.31 95 THR A O 1
ATOM 740 N N . ILE A 1 96 ? -5.528 4.453 14.735 1.00 85.25 96 ILE A N 1
ATOM 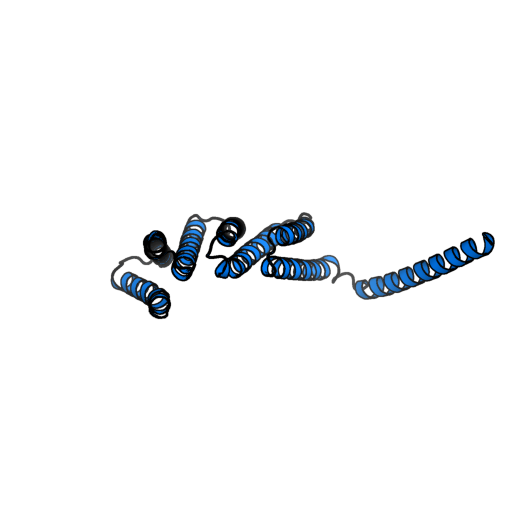741 C CA . ILE A 1 96 ? -6.255 3.333 15.356 1.00 85.25 96 ILE A CA 1
ATOM 742 C C . ILE A 1 96 ? -5.376 2.592 16.370 1.00 85.25 96 ILE A C 1
ATOM 744 O O . ILE A 1 96 ? -5.873 2.193 17.424 1.00 85.25 96 ILE A O 1
ATOM 748 N N . ASP A 1 97 ? -4.076 2.453 16.104 1.00 84.81 97 ASP A N 1
ATOM 749 C CA . ASP A 1 97 ? -3.118 1.775 16.989 1.00 84.81 97 ASP A CA 1
ATOM 750 C C . ASP A 1 97 ? -3.003 2.428 18.379 1.00 84.81 97 ASP A C 1
ATOM 752 O O . ASP A 1 97 ? -2.756 1.755 19.379 1.00 84.81 97 ASP A O 1
ATOM 756 N N . ARG A 1 98 ? -3.290 3.733 18.474 1.00 84.00 98 ARG A N 1
ATOM 757 C CA . ARG A 1 98 ? -3.325 4.488 19.740 1.00 84.00 98 ARG A CA 1
ATOM 758 C C . ARG A 1 98 ? -4.651 4.372 20.495 1.00 84.00 98 ARG A C 1
ATOM 760 O O . ARG A 1 98 ? -4.765 4.875 21.610 1.00 84.00 98 ARG A O 1
ATOM 767 N N . THR A 1 99 ? -5.660 3.741 19.900 1.00 84.06 99 THR A N 1
ATOM 768 C CA . THR A 1 99 ? -7.000 3.593 20.485 1.00 84.06 99 THR A CA 1
ATOM 769 C C . THR A 1 99 ? -7.224 2.193 21.057 1.00 84.06 99 THR A C 1
ATOM 771 O O . THR A 1 99 ? -6.424 1.272 20.886 1.00 84.06 99 THR A O 1
ATOM 774 N N . GLN A 1 100 ? -8.379 1.984 21.694 1.00 78.50 100 GLN A N 1
ATOM 775 C CA . GLN A 1 100 ? -8.813 0.663 22.166 1.00 78.50 100 GLN A CA 1
ATOM 776 C C . GLN A 1 100 ? -9.019 -0.358 21.024 1.00 78.50 100 GLN A C 1
ATOM 778 O O . GLN A 1 100 ? -9.163 -1.554 21.281 1.00 78.50 100 GLN A O 1
ATOM 783 N N . HIS A 1 101 ? -8.987 0.084 19.761 1.00 81.69 101 HIS A N 1
ATOM 784 C CA . HIS A 1 101 ? -9.184 -0.738 18.565 1.00 81.69 101 HIS A CA 1
ATOM 785 C C . HIS A 1 101 ? -7.884 -1.234 17.912 1.00 81.69 101 HIS A C 1
ATOM 787 O O . HIS A 1 101 ? -7.934 -1.747 16.797 1.00 81.69 101 HIS A O 1
ATOM 793 N N . ARG A 1 102 ? -6.736 -1.189 18.607 1.00 81.25 102 ARG A N 1
ATOM 794 C CA . ARG A 1 102 ? -5.422 -1.642 18.092 1.00 81.25 102 ARG A CA 1
ATOM 795 C C . ARG A 1 102 ? -5.389 -3.036 17.446 1.00 81.25 102 ARG A C 1
ATOM 797 O O . ARG A 1 102 ? -4.502 -3.336 16.659 1.00 81.25 102 ARG A O 1
ATOM 804 N N . ALA A 1 103 ? -6.348 -3.909 17.766 1.00 83.19 103 ALA A N 1
ATOM 805 C CA . ALA A 1 103 ? -6.413 -5.273 17.239 1.00 83.19 103 ALA A CA 1
ATOM 806 C C . ALA A 1 103 ? -6.527 -5.344 15.703 1.00 83.19 103 ALA A C 1
ATOM 808 O O . ALA A 1 103 ? -6.102 -6.334 15.117 1.00 83.19 103 ALA A O 1
ATOM 809 N N . ILE A 1 104 ? -7.085 -4.316 15.053 1.00 86.19 104 ILE A N 1
ATOM 810 C CA . ILE A 1 104 ? -7.231 -4.269 13.586 1.00 86.19 104 ILE A CA 1
ATOM 811 C C . ILE A 1 104 ? -6.102 -3.505 12.887 1.00 86.19 104 ILE A C 1
ATOM 813 O O . ILE A 1 104 ? -5.953 -3.633 11.674 1.00 86.19 104 ILE A O 1
ATOM 817 N N . SER A 1 105 ? -5.281 -2.752 13.624 1.00 85.12 105 SER A N 1
ATOM 818 C CA . SER A 1 105 ? -4.183 -1.964 13.052 1.00 85.12 105 SER A CA 1
ATOM 819 C C . SER A 1 105 ? -3.187 -2.799 12.235 1.00 85.12 105 SER A C 1
ATOM 821 O O . SER A 1 105 ? -2.835 -2.359 11.142 1.00 85.12 105 SER A O 1
ATOM 823 N N . PRO A 1 106 ? -2.769 -4.017 12.655 1.00 85.38 106 PRO A N 1
ATOM 824 C CA . PRO A 1 106 ? -1.835 -4.832 11.874 1.00 85.38 106 PRO A CA 1
ATOM 825 C C . PRO A 1 106 ? -2.350 -5.200 10.479 1.00 85.38 106 PRO A C 1
ATOM 827 O O . PRO A 1 106 ? -1.562 -5.246 9.537 1.00 85.38 106 PRO A O 1
ATOM 830 N N . PHE A 1 107 ? -3.658 -5.440 10.341 1.00 88.00 107 PHE A N 1
ATOM 831 C CA . PHE A 1 107 ? -4.283 -5.754 9.055 1.00 88.00 107 PHE A CA 1
ATOM 832 C C . PHE A 1 107 ? -4.272 -4.541 8.119 1.00 88.00 107 PHE A C 1
ATOM 834 O O . PHE A 1 107 ? -3.924 -4.662 6.949 1.00 88.00 107 PHE A O 1
ATOM 841 N N . TRP A 1 108 ? -4.588 -3.355 8.642 1.00 89.19 108 TRP A N 1
ATOM 842 C CA . TRP A 1 108 ? -4.566 -2.126 7.848 1.00 89.19 108 TRP A CA 1
ATOM 843 C C . TRP A 1 108 ? -3.149 -1.707 7.469 1.00 89.19 108 TRP A C 1
ATOM 845 O O . TRP A 1 108 ? -2.920 -1.318 6.329 1.00 89.19 108 TRP A O 1
ATOM 855 N N . TYR A 1 109 ? -2.173 -1.873 8.365 1.00 88.50 109 TYR A N 1
ATOM 856 C CA . TYR A 1 109 ? -0.768 -1.676 8.010 1.00 88.50 109 TYR A CA 1
ATOM 857 C C . TYR A 1 109 ? -0.318 -2.620 6.899 1.00 88.50 109 TYR A C 1
ATOM 859 O O . TYR A 1 109 ? 0.382 -2.175 5.997 1.00 88.50 109 TYR A O 1
ATOM 867 N N . PHE A 1 110 ? -0.719 -3.893 6.938 1.00 89.25 110 PHE A N 1
ATOM 868 C CA . PHE A 1 110 ? -0.424 -4.849 5.870 1.00 89.25 110 PHE A CA 1
ATOM 869 C C . PHE A 1 110 ? -0.982 -4.376 4.528 1.00 89.25 110 PHE A C 1
ATOM 871 O O . PHE A 1 110 ? -0.229 -4.206 3.576 1.00 89.25 110 PHE A O 1
ATOM 878 N N . LEU A 1 111 ? -2.288 -4.105 4.482 1.00 89.94 111 LEU A N 1
ATOM 879 C CA . LEU A 1 111 ? -2.975 -3.745 3.248 1.00 89.94 111 LEU A CA 1
ATOM 880 C C . LEU A 1 111 ? -2.456 -2.422 2.668 1.00 89.94 111 LEU A C 1
ATOM 882 O O . LEU A 1 111 ? -2.148 -2.347 1.483 1.00 89.94 111 LEU A O 1
ATOM 886 N N . GLY A 1 112 ? -2.306 -1.400 3.515 1.00 89.00 112 GLY A N 1
ATOM 887 C CA . GLY A 1 112 ? -1.818 -0.089 3.094 1.00 89.00 112 GLY A CA 1
ATOM 888 C C . GLY A 1 112 ? -0.364 -0.119 2.630 1.00 89.00 112 GLY A C 1
ATOM 889 O O . GLY A 1 112 ? -0.035 0.509 1.630 1.00 89.00 112 GLY A O 1
ATOM 890 N N . SER A 1 113 ? 0.500 -0.881 3.312 1.00 90.00 113 SER A N 1
ATOM 891 C CA . SER A 1 113 ? 1.913 -0.971 2.928 1.00 90.00 113 SER A CA 1
ATOM 892 C C . SER A 1 113 ? 2.141 -1.774 1.659 1.00 90.00 113 SER A C 1
ATOM 894 O O . SER A 1 113 ? 2.968 -1.356 0.859 1.00 90.00 113 SER A O 1
ATOM 896 N N . ILE A 1 114 ? 1.402 -2.867 1.436 1.00 90.62 114 ILE A N 1
ATOM 897 C CA . ILE A 1 114 ? 1.465 -3.601 0.165 1.00 90.62 114 ILE A CA 1
ATOM 898 C C . ILE A 1 114 ? 0.997 -2.708 -0.977 1.00 90.62 114 ILE A C 1
ATOM 900 O O . ILE A 1 114 ? 1.723 -2.578 -1.953 1.00 90.62 114 ILE A O 1
ATOM 904 N N . GLY A 1 115 ? -0.166 -2.062 -0.840 1.00 89.62 115 GLY A N 1
ATOM 905 C CA . GLY A 1 115 ? -0.691 -1.179 -1.885 1.00 89.62 115 GLY A CA 1
ATOM 906 C C . GLY A 1 115 ? 0.265 -0.033 -2.214 1.00 89.62 115 GLY A C 1
ATOM 907 O O . GLY A 1 115 ? 0.543 0.216 -3.383 1.00 89.62 115 GLY A O 1
ATOM 908 N N . LEU A 1 116 ? 0.836 0.608 -1.188 1.00 92.06 116 LEU A N 1
ATOM 909 C CA . LEU A 1 116 ? 1.817 1.676 -1.365 1.00 92.06 116 LEU A CA 1
ATOM 910 C C . LEU A 1 116 ? 3.090 1.161 -2.038 1.00 92.06 116 LEU A C 1
ATOM 912 O O . LEU A 1 116 ? 3.514 1.735 -3.031 1.00 92.06 116 LEU A O 1
ATOM 916 N N . LEU A 1 117 ? 3.709 0.105 -1.507 1.00 90.56 117 LEU A N 1
ATOM 917 C CA . LEU A 1 117 ? 4.982 -0.407 -2.024 1.00 90.56 117 LEU A CA 1
ATOM 918 C C . LEU A 1 117 ? 4.847 -0.925 -3.451 1.00 90.56 117 LEU A C 1
ATOM 920 O O . LEU A 1 117 ? 5.703 -0.624 -4.271 1.00 90.56 117 LEU A O 1
ATOM 924 N N . TRP A 1 118 ? 3.757 -1.629 -3.754 1.00 90.00 118 TRP A N 1
ATOM 925 C CA . TRP A 1 118 ? 3.460 -2.084 -5.108 1.00 90.00 118 TRP A CA 1
ATOM 926 C C . TRP A 1 118 ? 3.347 -0.903 -6.073 1.00 90.00 118 TRP A C 1
ATOM 928 O O . TRP A 1 118 ? 4.040 -0.844 -7.076 1.00 90.00 118 TRP A O 1
ATOM 938 N N . SER A 1 119 ? 2.550 0.098 -5.710 1.00 91.19 119 SER A N 1
ATOM 939 C CA . SER A 1 119 ? 2.310 1.244 -6.589 1.00 91.19 119 SER A CA 1
ATOM 940 C C . SER A 1 119 ? 3.544 2.125 -6.764 1.00 91.19 119 SER A C 1
ATOM 942 O O . SER A 1 119 ? 3.779 2.656 -7.841 1.00 91.19 119 SER A O 1
ATOM 944 N N . VAL A 1 120 ? 4.359 2.289 -5.714 1.00 90.56 120 VAL A N 1
ATOM 945 C CA . VAL A 1 120 ? 5.641 2.993 -5.848 1.00 90.56 120 VAL A CA 1
ATOM 946 C C . VAL A 1 120 ? 6.606 2.192 -6.717 1.00 90.56 120 VAL A C 1
ATOM 948 O O . VAL A 1 120 ? 7.350 2.804 -7.473 1.00 90.56 120 VAL A O 1
ATOM 951 N N . PHE A 1 121 ? 6.611 0.860 -6.616 1.00 89.75 121 PHE A N 1
ATOM 952 C CA . PHE A 1 121 ? 7.445 0.016 -7.466 1.00 89.75 121 PHE A CA 1
ATOM 953 C C . PHE A 1 121 ? 7.078 0.192 -8.940 1.00 89.75 121 PHE A C 1
ATOM 955 O O . PHE A 1 121 ? 7.978 0.479 -9.720 1.00 89.75 121 PHE A O 1
ATOM 962 N N . ASP A 1 122 ? 5.788 0.144 -9.284 1.00 89.62 122 ASP A N 1
ATOM 963 C CA . ASP A 1 122 ? 5.312 0.330 -10.663 1.00 89.62 122 ASP A CA 1
ATOM 964 C C . ASP A 1 122 ? 5.765 1.692 -11.235 1.00 89.62 122 ASP A C 1
ATOM 966 O O . ASP A 1 122 ? 6.386 1.747 -12.293 1.00 89.62 122 ASP A O 1
ATOM 970 N N . VAL A 1 123 ? 5.591 2.794 -10.487 1.00 88.94 123 VAL A N 1
ATOM 971 C CA . VAL A 1 123 ? 6.055 4.138 -10.919 1.00 88.94 123 VAL A CA 1
ATOM 972 C C . VAL A 1 123 ? 7.564 4.193 -11.125 1.00 88.94 123 VAL A C 1
ATOM 974 O O . VAL A 1 123 ? 8.065 4.871 -12.020 1.00 88.94 123 VAL A O 1
ATOM 977 N N . VAL A 1 124 ? 8.304 3.564 -10.217 1.00 87.19 124 VAL A N 1
ATOM 978 C CA . VAL A 1 124 ? 9.758 3.677 -10.157 1.00 87.19 124 VAL A CA 1
ATOM 979 C C . VAL A 1 124 ? 10.421 2.771 -11.195 1.00 87.19 124 VAL A C 1
ATOM 981 O O . VAL A 1 124 ? 11.441 3.171 -11.738 1.00 87.19 124 VAL A O 1
ATOM 984 N N . GLN A 1 125 ? 9.820 1.623 -11.517 1.00 84.81 125 GLN A N 1
ATOM 985 C CA . GLN A 1 125 ? 10.261 0.694 -12.559 1.00 84.81 125 GLN A CA 1
ATOM 986 C C . GLN A 1 125 ? 10.154 1.289 -13.972 1.00 84.81 125 GLN A C 1
ATOM 988 O O . GLN A 1 125 ? 10.980 1.011 -14.838 1.00 84.81 125 GLN A O 1
ATOM 993 N N . GLU A 1 126 ? 9.138 2.111 -14.231 1.00 83.50 126 GLU A N 1
ATOM 994 C CA . GLU A 1 126 ? 8.937 2.719 -15.551 1.00 83.50 126 GLU A CA 1
ATOM 995 C C . GLU A 1 126 ? 9.942 3.841 -15.870 1.00 83.50 126 GLU A C 1
ATOM 997 O O . GLU A 1 126 ? 10.003 4.317 -17.007 1.00 83.50 126 GLU A O 1
ATOM 1002 N N . ALA A 1 127 ? 10.754 4.271 -14.895 1.00 79.44 127 ALA A N 1
ATOM 1003 C CA . ALA A 1 127 ? 11.615 5.442 -15.018 1.00 79.44 127 ALA A CA 1
ATOM 1004 C C . ALA A 1 127 ? 13.105 5.188 -14.690 1.00 79.44 127 ALA A C 1
ATOM 1006 O O . ALA A 1 127 ? 13.634 5.831 -13.777 1.00 79.44 127 ALA A O 1
ATOM 1007 N N . PRO A 1 128 ? 13.859 4.395 -15.479 1.00 76.50 128 PRO A N 1
ATOM 1008 C CA . PRO A 1 128 ? 15.312 4.287 -15.317 1.00 76.50 128 PRO A CA 1
ATOM 1009 C C . PRO A 1 128 ? 15.987 5.660 -15.493 1.00 76.50 128 PRO A C 1
ATOM 1011 O O . PRO A 1 128 ? 15.704 6.350 -16.478 1.00 76.50 128 PRO A O 1
ATOM 1014 N N . PRO A 1 129 ? 16.890 6.112 -14.591 1.00 74.44 129 PRO A N 1
ATOM 1015 C CA . PRO A 1 129 ? 17.592 5.385 -13.522 1.00 74.44 129 PRO A CA 1
ATOM 1016 C C . PRO A 1 129 ? 16.977 5.549 -12.114 1.00 74.44 129 PRO A C 1
ATOM 1018 O O . PRO A 1 129 ? 17.648 5.290 -11.109 1.00 74.44 129 PRO A O 1
ATOM 1021 N N . PHE A 1 130 ? 15.749 6.057 -12.009 1.00 78.75 130 PHE A N 1
ATOM 1022 C CA . PHE A 1 130 ? 15.089 6.317 -10.731 1.00 78.75 130 PHE A CA 1
ATOM 1023 C C . PHE A 1 130 ? 14.665 5.040 -9.999 1.00 78.75 130 PHE A C 1
ATOM 1025 O O . PHE A 1 130 ? 14.416 5.127 -8.799 1.00 78.75 130 PHE A O 1
ATOM 1032 N N . ASP A 1 131 ? 14.711 3.871 -10.644 1.00 80.69 131 ASP A N 1
ATOM 1033 C CA . ASP A 1 131 ? 14.518 2.525 -10.083 1.00 80.69 131 ASP A CA 1
ATOM 1034 C C . ASP A 1 131 ? 15.226 2.337 -8.729 1.00 80.69 131 ASP A C 1
ATOM 1036 O O . ASP A 1 131 ? 14.681 1.786 -7.769 1.00 80.69 131 ASP A O 1
ATOM 1040 N N . LEU A 1 132 ? 16.440 2.889 -8.605 1.00 83.88 132 LEU A N 1
ATOM 1041 C CA . LEU A 1 132 ? 17.257 2.805 -7.394 1.00 83.88 132 LEU A CA 1
ATOM 1042 C C . LEU A 1 132 ? 16.653 3.554 -6.190 1.00 83.88 132 LEU A C 1
ATOM 1044 O O . LEU A 1 132 ? 16.989 3.228 -5.051 1.00 83.88 132 LEU A O 1
ATOM 1048 N N . LEU A 1 133 ? 15.751 4.524 -6.399 1.00 85.50 133 LEU A N 1
ATOM 1049 C CA . LEU A 1 133 ? 15.046 5.248 -5.329 1.00 85.50 133 LEU A CA 1
ATOM 1050 C C . LEU A 1 133 ? 14.098 4.352 -4.525 1.00 85.50 133 LEU A C 1
ATOM 1052 O O . LEU A 1 133 ? 13.786 4.675 -3.375 1.00 85.50 133 LEU A O 1
ATOM 1056 N N . TYR A 1 134 ? 13.691 3.205 -5.069 1.00 85.94 134 TYR A N 1
ATOM 1057 C CA . TYR A 1 134 ? 12.886 2.239 -4.328 1.00 85.94 134 TYR A CA 1
ATOM 1058 C C . TYR A 1 134 ? 13.635 1.674 -3.102 1.00 85.94 134 TYR A C 1
ATOM 1060 O O . TYR A 1 134 ? 13.044 1.380 -2.058 1.00 85.94 134 TYR A O 1
ATOM 1068 N N . LEU A 1 135 ? 14.966 1.594 -3.179 1.00 86.38 135 LEU A N 1
ATOM 1069 C CA . LEU A 1 135 ? 15.833 1.072 -2.122 1.00 86.38 135 LEU A CA 1
ATOM 1070 C C . LEU A 1 135 ? 15.842 1.967 -0.856 1.00 86.38 135 LEU A C 1
ATOM 1072 O O . LEU A 1 135 ? 15.497 1.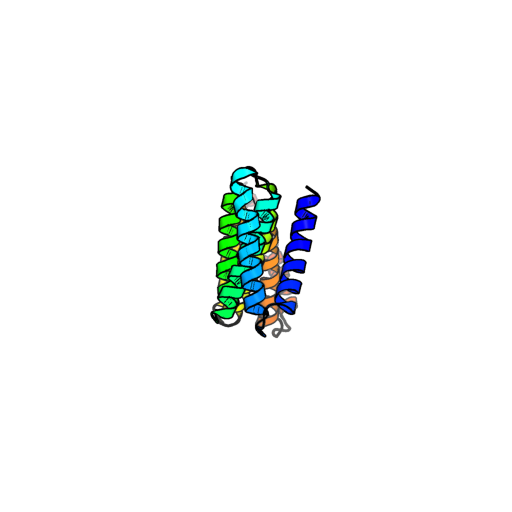478 0.223 1.00 86.38 135 LEU A O 1
ATOM 1076 N N . PRO A 1 136 ? 16.153 3.280 -0.916 1.00 87.50 136 PRO A N 1
ATOM 1077 C CA . PRO A 1 136 ? 16.024 4.151 0.251 1.00 87.50 136 PRO A CA 1
ATOM 1078 C C . PRO A 1 136 ? 14.571 4.294 0.727 1.00 87.50 136 PRO A C 1
ATOM 1080 O O . PRO A 1 136 ? 14.353 4.481 1.925 1.00 87.50 136 PRO A O 1
ATOM 1083 N N . LEU A 1 137 ? 13.575 4.165 -0.158 1.00 87.25 137 LEU A N 1
ATOM 1084 C CA . LEU A 1 137 ? 12.159 4.220 0.216 1.00 87.25 137 LEU A CA 1
ATOM 1085 C C . LEU A 1 137 ? 11.735 3.019 1.079 1.00 87.25 137 LEU A C 1
ATOM 1087 O O . LEU A 1 137 ? 11.150 3.204 2.149 1.00 87.25 137 LEU A O 1
ATOM 1091 N N . THR A 1 138 ? 12.084 1.797 0.671 1.00 87.25 138 THR A N 1
ATOM 1092 C CA . THR A 1 138 ? 11.825 0.571 1.450 1.00 87.25 138 THR A CA 1
ATOM 1093 C C . THR A 1 138 ? 12.575 0.567 2.783 1.00 87.25 138 THR A C 1
ATOM 1095 O O . THR A 1 138 ? 11.991 0.227 3.814 1.00 87.25 138 THR A O 1
ATOM 1098 N N . ILE A 1 139 ? 13.831 1.032 2.808 1.00 86.25 139 ILE A N 1
ATOM 1099 C CA . ILE A 1 139 ? 14.589 1.235 4.056 1.00 86.25 139 ILE A CA 1
ATOM 1100 C C . ILE A 1 139 ? 13.893 2.273 4.949 1.00 86.25 139 ILE A C 1
ATOM 1102 O O . ILE A 1 139 ? 13.748 2.060 6.155 1.00 86.25 139 ILE A O 1
ATOM 1106 N N . GLY A 1 140 ? 13.421 3.381 4.375 1.00 86.94 140 GLY A N 1
ATOM 1107 C CA . GLY A 1 140 ? 12.670 4.411 5.089 1.00 86.94 140 GLY A CA 1
ATOM 1108 C C . GLY A 1 140 ? 11.409 3.850 5.746 1.00 86.94 140 GLY A C 1
ATOM 1109 O O . GLY A 1 140 ? 11.190 4.058 6.941 1.00 86.94 140 GLY A O 1
ATOM 1110 N N . LEU A 1 141 ? 10.623 3.063 5.006 1.00 84.00 141 LEU A N 1
ATOM 1111 C CA . LEU A 1 141 ? 9.444 2.364 5.525 1.00 84.00 141 LEU A CA 1
ATOM 1112 C C . LEU A 1 141 ? 9.796 1.362 6.629 1.00 84.00 141 LEU A C 1
ATOM 1114 O O . LEU A 1 141 ? 9.094 1.293 7.640 1.00 84.00 141 LEU A O 1
ATOM 1118 N N . MET A 1 142 ? 10.921 0.658 6.503 1.00 84.94 142 MET A N 1
ATOM 1119 C CA . MET A 1 142 ? 11.420 -0.239 7.543 1.00 84.94 142 MET A CA 1
ATOM 1120 C C . MET A 1 142 ? 11.755 0.523 8.836 1.00 84.94 142 MET A C 1
ATOM 1122 O O . MET A 1 142 ? 11.327 0.111 9.917 1.00 84.94 142 MET A O 1
ATOM 1126 N N . ILE A 1 143 ? 12.436 1.673 8.742 1.00 85.69 143 ILE A N 1
ATOM 1127 C CA . ILE A 1 143 ? 12.745 2.551 9.888 1.00 85.69 143 ILE A CA 1
ATOM 1128 C C . ILE A 1 143 ? 11.460 3.102 10.518 1.00 85.69 143 ILE A C 1
ATOM 1130 O O . ILE A 1 143 ? 11.319 3.121 11.746 1.00 85.69 143 ILE A O 1
ATOM 1134 N N . ILE A 1 144 ? 10.506 3.531 9.690 1.00 84.00 144 ILE A N 1
ATOM 1135 C CA . ILE A 1 144 ? 9.186 3.984 10.140 1.00 84.00 144 ILE A CA 1
ATOM 1136 C C . ILE A 1 144 ? 8.466 2.849 10.880 1.00 84.00 144 ILE A C 1
ATOM 1138 O O . ILE A 1 144 ? 7.886 3.091 11.939 1.00 84.00 144 ILE A O 1
ATOM 1142 N N . SER A 1 145 ? 8.573 1.602 10.411 1.00 81.00 145 SER A N 1
ATOM 1143 C CA . SER A 1 145 ? 7.981 0.441 11.086 1.00 81.00 145 SER A CA 1
ATOM 1144 C C . SER A 1 145 ? 8.523 0.231 12.499 1.00 81.00 145 SER A C 1
ATOM 1146 O O . SER A 1 145 ? 7.747 -0.058 13.413 1.00 81.00 145 SER A O 1
ATOM 1148 N N . THR A 1 146 ? 9.821 0.476 12.703 1.00 79.00 146 THR A N 1
ATOM 1149 C CA . THR A 1 146 ? 10.462 0.396 14.018 1.00 79.00 146 THR A CA 1
ATOM 1150 C C . THR A 1 146 ? 9.910 1.459 14.962 1.00 79.00 146 THR A C 1
ATOM 1152 O O . THR A 1 146 ? 9.657 1.166 16.128 1.00 79.00 146 THR A O 1
ATOM 1155 N N . ARG A 1 147 ? 9.640 2.675 14.463 1.00 77.69 147 ARG A N 1
ATOM 1156 C CA . ARG A 1 147 ? 8.978 3.726 15.257 1.00 77.69 147 ARG A CA 1
ATOM 1157 C C . ARG A 1 147 ? 7.510 3.430 15.546 1.00 77.69 147 ARG A C 1
ATOM 1159 O O . ARG A 1 147 ? 7.016 3.812 16.601 1.00 77.69 147 ARG A O 1
ATOM 1166 N N . MET A 1 148 ? 6.814 2.776 14.621 1.00 75.12 148 MET A N 1
ATOM 1167 C CA . MET A 1 148 ? 5.402 2.417 14.775 1.00 75.12 148 MET A CA 1
ATOM 1168 C C . MET A 1 148 ? 5.196 1.075 15.494 1.00 75.12 148 MET A C 1
ATOM 1170 O O . MET A 1 148 ? 4.062 0.626 15.601 1.00 75.12 148 MET A O 1
ATOM 1174 N N . HIS A 1 149 ? 6.266 0.421 15.971 1.00 74.31 149 HIS A N 1
ATOM 1175 C CA . HIS A 1 149 ? 6.236 -0.881 16.656 1.00 74.31 149 HIS A CA 1
ATOM 1176 C C . HIS A 1 149 ? 5.426 -1.981 15.923 1.00 74.31 149 HIS A C 1
ATOM 1178 O O . HIS A 1 149 ? 4.963 -2.944 16.540 1.00 74.31 149 HIS A O 1
ATOM 1184 N N . SER A 1 150 ? 5.281 -1.881 14.595 1.00 75.62 150 SER A N 1
ATOM 1185 C CA . SER A 1 150 ? 4.429 -2.772 13.797 1.00 75.62 150 SER A CA 1
ATOM 1186 C C . SER A 1 150 ? 5.248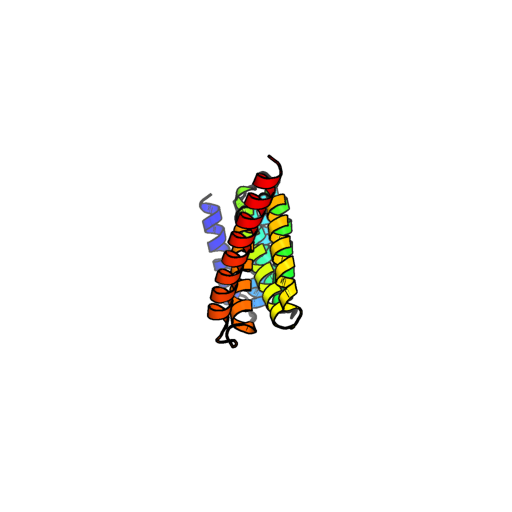 -3.877 13.132 1.00 75.62 150 SER A C 1
ATOM 1188 O O . SER A 1 150 ? 5.967 -3.646 12.159 1.00 75.62 150 SER A O 1
ATOM 1190 N N . ARG A 1 151 ? 5.106 -5.112 13.634 1.00 83.50 151 ARG A N 1
ATOM 1191 C CA . ARG A 1 151 ? 5.779 -6.305 13.078 1.00 83.50 151 ARG A CA 1
ATOM 1192 C C . ARG A 1 151 ? 5.372 -6.577 11.631 1.00 83.50 151 ARG A C 1
ATOM 1194 O O . ARG A 1 151 ? 6.194 -7.011 10.833 1.00 83.50 151 ARG A O 1
ATOM 1201 N N . THR A 1 152 ? 4.111 -6.315 11.300 1.00 84.25 152 THR A N 1
ATOM 1202 C CA . THR A 1 152 ? 3.568 -6.579 9.967 1.00 84.25 152 THR A CA 1
ATOM 1203 C C . THR A 1 152 ? 4.175 -5.655 8.926 1.00 84.25 152 THR A C 1
ATOM 1205 O O . THR A 1 152 ? 4.592 -6.117 7.871 1.00 84.25 152 THR A O 1
ATOM 1208 N N . LEU A 1 153 ? 4.301 -4.366 9.248 1.00 80.62 153 LEU A N 1
ATOM 1209 C CA . LEU A 1 153 ? 4.925 -3.401 8.348 1.00 80.62 153 LEU A CA 1
ATOM 1210 C C . LEU A 1 153 ? 6.407 -3.726 8.107 1.00 80.62 153 LEU A C 1
ATOM 1212 O O . LEU A 1 153 ? 6.889 -3.601 6.983 1.00 80.62 153 LEU A O 1
ATOM 1216 N N . LEU A 1 154 ? 7.111 -4.193 9.143 1.00 85.62 154 LEU A N 1
ATOM 1217 C CA . LEU A 1 154 ? 8.500 -4.632 9.025 1.00 85.62 154 LEU A CA 1
ATOM 1218 C C . LEU A 1 154 ? 8.633 -5.842 8.093 1.00 85.62 154 LEU A C 1
ATOM 1220 O O . LEU A 1 154 ? 9.500 -5.843 7.221 1.00 85.62 154 LEU A O 1
ATOM 1224 N N . LEU A 1 155 ? 7.758 -6.844 8.242 1.00 88.44 155 LEU A N 1
ATOM 1225 C CA . LEU A 1 155 ? 7.736 -8.016 7.363 1.00 88.44 155 LEU A CA 1
ATOM 1226 C C . LEU A 1 155 ? 7.481 -7.621 5.908 1.00 88.44 155 LEU A C 1
ATOM 1228 O O . LEU A 1 155 ? 8.263 -8.003 5.045 1.00 88.44 155 LEU A O 1
ATOM 1232 N N . VAL A 1 156 ? 6.441 -6.824 5.643 1.00 89.56 156 VAL A N 1
ATOM 1233 C CA . VAL A 1 156 ? 6.106 -6.391 4.276 1.00 89.56 156 VAL A CA 1
ATOM 1234 C C . VAL A 1 156 ? 7.261 -5.608 3.653 1.00 89.56 156 VAL A C 1
ATOM 1236 O O . VAL A 1 156 ? 7.670 -5.922 2.541 1.00 89.56 156 VAL A O 1
ATOM 1239 N N . SER A 1 157 ? 7.850 -4.657 4.383 1.00 86.06 157 SER A N 1
ATOM 1240 C CA . SER A 1 157 ? 8.986 -3.866 3.883 1.00 86.06 157 SER A CA 1
ATOM 1241 C C . SER A 1 157 ? 10.216 -4.740 3.606 1.00 86.06 157 SER A C 1
ATOM 1243 O O . SER A 1 157 ? 10.926 -4.519 2.631 1.00 86.06 157 SER A O 1
ATOM 1245 N N . THR A 1 158 ? 10.453 -5.762 4.435 1.00 88.19 158 THR A N 1
ATOM 1246 C CA . THR A 1 158 ? 11.558 -6.715 4.242 1.00 88.19 158 THR A CA 1
ATOM 1247 C C . THR A 1 158 ? 11.338 -7.572 2.998 1.00 88.19 158 THR A C 1
ATOM 1249 O O . THR A 1 158 ? 12.253 -7.723 2.193 1.00 88.19 158 THR A O 1
ATOM 1252 N N . PHE A 1 159 ? 10.129 -8.109 2.811 1.00 91.50 159 PHE A N 1
ATOM 1253 C CA . PHE A 1 159 ? 9.789 -8.873 1.609 1.00 91.50 159 PHE A CA 1
ATOM 1254 C C . PHE A 1 159 ? 9.847 -8.010 0.350 1.00 91.50 159 PHE A C 1
ATOM 1256 O O . PHE A 1 159 ? 10.361 -8.471 -0.663 1.00 91.50 159 PHE A O 1
ATOM 1263 N N . ALA A 1 160 ? 9.394 -6.759 0.420 1.00 88.94 160 ALA A N 1
ATOM 1264 C CA . ALA A 1 160 ? 9.492 -5.816 -0.687 1.00 88.94 160 ALA A CA 1
ATOM 1265 C C . ALA A 1 160 ? 10.950 -5.508 -1.055 1.00 88.94 160 ALA A C 1
ATOM 1267 O O . ALA A 1 160 ? 11.288 -5.500 -2.234 1.00 88.94 160 ALA A O 1
ATOM 1268 N N . LEU A 1 161 ? 11.827 -5.318 -0.063 1.00 89.38 161 LEU A N 1
ATOM 1269 C CA . LEU A 1 161 ? 13.259 -5.129 -0.300 1.00 89.38 161 LEU A CA 1
ATOM 1270 C C . LEU A 1 161 ? 13.895 -6.373 -0.938 1.00 89.38 161 LEU A C 1
ATOM 1272 O O . LEU A 1 161 ? 14.666 -6.247 -1.884 1.00 89.38 161 LEU A O 1
ATOM 1276 N N . LEU A 1 162 ? 13.565 -7.572 -0.445 1.00 88.38 162 LEU A N 1
ATOM 1277 C CA . LEU A 1 162 ? 14.041 -8.830 -1.029 1.00 88.38 162 LEU A CA 1
ATOM 1278 C C . LEU A 1 162 ? 13.553 -9.010 -2.471 1.00 88.38 162 LEU A C 1
ATOM 1280 O O . LEU A 1 162 ? 14.3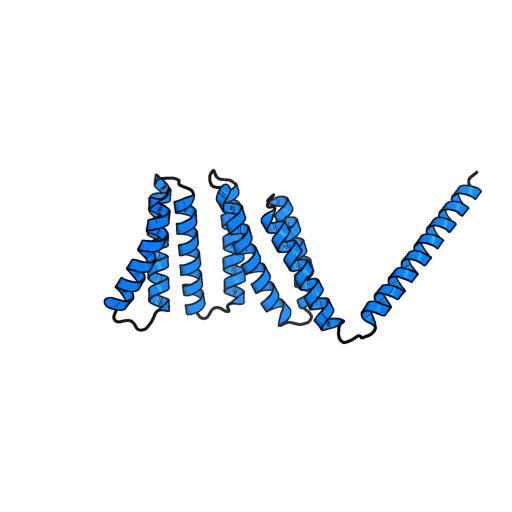44 -9.382 -3.333 1.00 88.38 162 LEU A O 1
ATOM 1284 N N . GLY A 1 163 ? 12.277 -8.720 -2.735 1.00 87.38 163 GLY A N 1
ATOM 1285 C CA . GLY A 1 163 ? 11.692 -8.769 -4.074 1.00 87.38 163 GLY A CA 1
ATOM 1286 C C . GLY A 1 163 ? 12.366 -7.787 -5.029 1.00 87.38 163 GLY A C 1
ATOM 1287 O O . GLY A 1 163 ? 12.773 -8.184 -6.115 1.00 87.38 163 GLY A O 1
ATOM 1288 N N . PHE A 1 164 ? 12.581 -6.544 -4.589 1.00 85.94 164 PHE A N 1
ATOM 1289 C CA . PHE A 1 164 ? 13.287 -5.532 -5.375 1.00 85.94 164 PHE A CA 1
ATOM 1290 C C . PHE A 1 164 ? 14.732 -5.923 -5.676 1.00 85.94 164 PHE A C 1
ATOM 1292 O O . PHE A 1 164 ? 15.181 -5.768 -6.804 1.00 85.94 164 PHE A O 1
ATOM 1299 N N . LEU A 1 165 ? 15.466 -6.461 -4.698 1.00 85.94 165 LEU A N 1
ATOM 1300 C CA . LEU A 1 165 ? 16.821 -6.966 -4.933 1.00 85.94 165 LEU A CA 1
ATOM 1301 C C . LEU A 1 165 ? 16.828 -8.112 -5.949 1.00 85.94 165 LEU A C 1
ATOM 1303 O O . LEU A 1 165 ? 17.739 -8.176 -6.770 1.00 85.94 165 LEU A O 1
ATOM 1307 N N . GLY A 1 166 ? 15.824 -8.992 -5.906 1.00 85.00 166 GLY A N 1
ATOM 1308 C CA . GLY A 1 166 ? 15.626 -10.041 -6.905 1.00 85.00 166 GLY A CA 1
ATOM 1309 C C . GLY A 1 166 ? 15.400 -9.467 -8.303 1.00 85.00 166 GLY A C 1
ATOM 1310 O O . GLY A 1 166 ? 16.147 -9.809 -9.212 1.00 85.00 166 GLY A O 1
ATOM 1311 N N . TYR A 1 167 ? 14.445 -8.543 -8.442 1.00 85.62 167 TYR A N 1
ATOM 1312 C CA . TYR A 1 167 ? 14.164 -7.831 -9.693 1.00 85.62 167 TYR A CA 1
ATOM 1313 C C . TYR A 1 167 ? 15.406 -7.119 -10.242 1.00 85.62 167 TYR A C 1
ATOM 1315 O O . TYR A 1 167 ? 15.803 -7.346 -11.376 1.00 85.62 167 TYR A O 1
ATOM 1323 N N . TYR A 1 168 ? 16.078 -6.320 -9.412 1.00 82.81 168 TYR A N 1
ATOM 1324 C CA . TYR A 1 168 ? 17.256 -5.554 -9.813 1.00 82.81 168 TYR A CA 1
ATOM 1325 C C . TYR A 1 168 ? 18.433 -6.464 -10.201 1.00 82.81 168 TYR A C 1
ATOM 1327 O O . TYR A 1 168 ? 19.232 -6.127 -11.072 1.00 82.81 168 TYR A O 1
ATOM 1335 N N . THR A 1 169 ? 18.559 -7.624 -9.549 1.00 80.44 169 THR A N 1
ATOM 1336 C CA . THR A 1 169 ? 19.554 -8.638 -9.920 1.00 80.44 169 THR A CA 1
ATOM 1337 C C . THR A 1 169 ? 19.250 -9.227 -11.293 1.00 80.44 169 THR A C 1
ATOM 1339 O O . THR A 1 169 ? 20.162 -9.380 -12.096 1.00 80.44 169 THR A O 1
ATOM 1342 N N . ASP A 1 170 ? 17.990 -9.552 -11.565 1.00 81.25 170 ASP A N 1
ATOM 1343 C CA . ASP A 1 170 ? 17.590 -10.120 -12.849 1.00 81.25 170 ASP A CA 1
ATOM 1344 C C . ASP A 1 170 ? 17.787 -9.098 -13.979 1.00 81.25 170 ASP A C 1
ATOM 1346 O O . ASP A 1 170 ? 18.586 -9.319 -14.883 1.00 81.25 170 ASP A O 1
ATOM 1350 N N . GLU A 1 171 ? 17.197 -7.910 -13.845 1.00 79.44 171 GLU A N 1
ATOM 1351 C CA . GLU A 1 171 ? 17.182 -6.881 -14.892 1.00 79.44 171 GLU A CA 1
ATOM 1352 C C . GLU A 1 171 ? 18.585 -6.373 -15.265 1.00 79.44 171 GLU A C 1
ATOM 1354 O O . GLU A 1 171 ? 18.908 -6.199 -16.438 1.00 79.44 171 GLU A O 1
ATOM 1359 N N . TYR A 1 172 ? 19.455 -6.143 -14.274 1.00 76.50 172 TYR A N 1
ATOM 1360 C CA . TYR A 1 172 ? 20.767 -5.529 -14.517 1.00 76.50 172 TYR A CA 1
ATOM 1361 C C . TYR A 1 172 ? 21.939 -6.516 -14.502 1.00 76.50 172 TYR A C 1
ATOM 1363 O O . TYR A 1 172 ? 23.025 -6.168 -14.974 1.00 76.50 172 TYR A O 1
ATOM 1371 N N . PHE A 1 173 ? 21.769 -7.723 -13.948 1.00 71.44 173 PHE A N 1
ATOM 1372 C CA . PHE A 1 173 ? 22.861 -8.695 -13.809 1.00 71.44 173 PHE A CA 1
ATOM 1373 C C . PHE A 1 173 ? 22.604 -10.053 -14.475 1.00 71.44 173 PHE A C 1
ATOM 1375 O O . PHE A 1 173 ? 23.586 -10.778 -14.657 1.00 71.44 173 PHE A O 1
ATOM 1382 N N . ALA A 1 174 ? 21.376 -10.412 -14.883 1.00 65.44 174 ALA A N 1
ATOM 1383 C CA . ALA A 1 174 ? 21.130 -11.704 -15.542 1.00 65.44 174 ALA A CA 1
ATOM 1384 C C . ALA A 1 174 ? 21.854 -11.822 -16.891 1.00 65.44 174 ALA A C 1
ATOM 1386 O O . ALA A 1 174 ? 22.429 -12.870 -17.195 1.00 65.44 174 ALA A O 1
ATOM 1387 N N . ASP A 1 175 ? 21.925 -10.727 -17.652 1.00 65.06 175 ASP A N 1
ATOM 1388 C CA . ASP A 1 175 ? 22.636 -10.682 -18.936 1.00 65.06 175 ASP A CA 1
ATOM 1389 C C . ASP A 1 175 ? 24.167 -10.709 -18.784 1.00 65.06 175 ASP A C 1
ATOM 1391 O O . ASP A 1 175 ? 24.906 -10.968 -19.738 1.00 65.06 175 ASP A O 1
ATOM 1395 N N . VAL A 1 176 ? 24.680 -10.523 -17.563 1.00 65.19 176 VAL A N 1
ATOM 1396 C CA . VAL A 1 176 ? 26.095 -10.702 -17.235 1.00 65.19 176 VAL A CA 1
ATOM 1397 C C . VAL A 1 176 ? 26.280 -12.124 -16.709 1.00 65.19 176 VAL A C 1
ATOM 1399 O O . VAL A 1 176 ? 26.350 -12.366 -15.506 1.00 65.19 176 VAL A O 1
ATOM 1402 N N . THR A 1 177 ? 26.440 -13.088 -17.622 1.00 59.72 177 THR A N 1
ATOM 1403 C CA . THR A 1 177 ? 26.654 -14.533 -17.353 1.00 59.72 177 THR A CA 1
ATOM 1404 C C . THR A 1 177 ? 27.770 -14.830 -16.325 1.00 59.72 177 THR A C 1
ATOM 1406 O O . THR A 1 177 ? 27.877 -15.934 -15.794 1.00 59.72 177 THR A O 1
ATOM 1409 N N . GLY A 1 178 ? 28.617 -13.844 -16.017 1.00 62.72 178 GLY A N 1
ATOM 1410 C CA . GLY A 1 178 ? 29.652 -13.907 -14.994 1.00 62.72 178 GLY A CA 1
ATOM 1411 C C . GLY A 1 178 ? 29.214 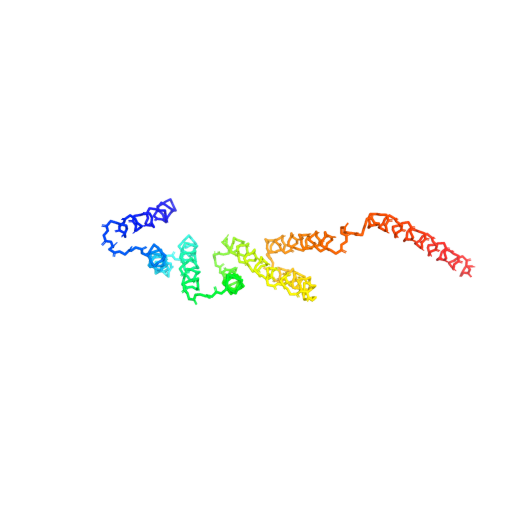-13.578 -13.561 1.00 62.72 178 GLY A C 1
ATOM 1412 O O . GLY A 1 178 ? 30.069 -13.666 -12.691 1.00 62.72 178 GLY A O 1
ATOM 1413 N N . TRP A 1 179 ? 27.965 -13.205 -13.256 1.00 65.19 179 TRP A N 1
ATOM 1414 C CA . TRP A 1 179 ? 27.598 -12.694 -11.919 1.00 65.19 179 TRP A CA 1
ATOM 1415 C C . TRP A 1 179 ? 27.786 -13.698 -10.759 1.00 65.19 179 TRP A C 1
ATOM 1417 O O . TRP A 1 179 ? 28.469 -13.345 -9.791 1.00 65.19 179 TRP A O 1
ATOM 1427 N N . PRO A 1 180 ? 27.341 -14.974 -10.838 1.00 72.25 180 PRO A N 1
ATOM 1428 C CA . PRO A 1 180 ? 27.655 -15.970 -9.806 1.00 72.25 180 PRO A CA 1
ATOM 1429 C C . PRO A 1 180 ? 29.163 -16.216 -9.664 1.00 72.25 180 PRO A C 1
ATOM 1431 O O . PRO A 1 180 ? 29.671 -16.433 -8.566 1.00 72.25 180 PRO A O 1
ATOM 1434 N N . ILE A 1 181 ? 29.898 -16.139 -10.776 1.00 69.19 181 ILE A N 1
ATOM 1435 C CA . ILE A 1 181 ? 31.355 -16.308 -10.818 1.00 69.19 181 ILE A CA 1
ATOM 1436 C C . ILE A 1 181 ? 32.060 -15.096 -10.197 1.00 69.19 181 ILE A C 1
ATOM 1438 O O . ILE A 1 181 ? 33.006 -15.267 -9.434 1.00 69.19 181 ILE A O 1
ATOM 1442 N N . ALA A 1 182 ? 31.575 -13.882 -10.448 1.00 71.94 182 ALA A N 1
ATOM 1443 C CA . ALA A 1 182 ? 32.071 -12.647 -9.862 1.00 71.94 182 ALA A CA 1
ATOM 1444 C C . ALA A 1 182 ? 31.808 -12.610 -8.354 1.00 71.94 182 ALA A C 1
ATOM 1446 O O . ALA A 1 182 ? 32.703 -12.234 -7.604 1.00 71.94 182 ALA A O 1
ATOM 1447 N N . LEU A 1 183 ? 30.638 -13.070 -7.897 1.00 77.81 183 LEU A N 1
ATOM 1448 C CA . LEU A 1 183 ? 30.326 -13.234 -6.474 1.00 77.81 183 LEU A CA 1
ATOM 1449 C C . LEU A 1 183 ? 31.215 -14.288 -5.808 1.00 77.81 183 LEU A C 1
ATOM 1451 O O . LEU A 1 183 ? 31.732 -14.040 -4.718 1.00 77.81 183 LEU A O 1
ATOM 1455 N N . MET A 1 184 ? 31.453 -15.429 -6.466 1.00 80.25 184 MET A N 1
ATOM 1456 C CA . MET A 1 184 ? 32.412 -16.430 -5.990 1.00 80.25 184 MET A CA 1
ATOM 1457 C C . MET A 1 184 ? 33.823 -15.835 -5.884 1.00 80.25 184 MET A C 1
ATOM 1459 O O . MET A 1 184 ? 34.455 -15.945 -4.834 1.00 80.25 184 MET A O 1
ATOM 1463 N N . LEU A 1 185 ? 34.303 -15.146 -6.925 1.00 78.56 185 LEU A N 1
ATOM 1464 C CA . LEU A 1 185 ? 35.619 -14.500 -6.947 1.00 78.56 185 LEU A CA 1
ATOM 1465 C C . LEU A 1 185 ? 35.750 -13.399 -5.886 1.00 78.56 185 LEU A C 1
ATOM 1467 O O . LEU A 1 185 ? 36.749 -13.369 -5.171 1.00 78.56 185 LEU A O 1
ATOM 1471 N N . MET A 1 186 ? 34.741 -12.538 -5.726 1.00 78.94 186 MET A N 1
ATOM 1472 C CA . MET A 1 186 ? 34.692 -11.522 -4.668 1.00 78.94 186 MET A CA 1
ATOM 1473 C C . MET A 1 186 ? 34.700 -12.155 -3.278 1.00 78.94 186 MET A C 1
ATOM 1475 O O . MET A 1 186 ? 35.436 -11.693 -2.407 1.00 78.94 186 MET A O 1
ATOM 1479 N N . GLY A 1 187 ? 33.940 -13.235 -3.076 1.00 84.75 187 GLY A N 1
ATOM 1480 C CA . GLY A 1 187 ? 33.944 -14.001 -1.832 1.00 84.75 187 GLY A CA 1
ATOM 1481 C C . GLY A 1 187 ? 35.338 -14.536 -1.498 1.00 84.75 187 GLY A C 1
ATOM 1482 O O . GLY A 1 187 ? 35.835 -14.322 -0.390 1.00 84.75 187 GLY A O 1
ATOM 1483 N N . PHE A 1 188 ? 36.020 -15.150 -2.470 1.00 88.75 188 PHE A N 1
ATOM 1484 C CA . PHE A 1 188 ? 37.406 -15.603 -2.304 1.00 88.75 188 PHE A CA 1
ATOM 1485 C C . PHE A 1 188 ? 38.371 -14.448 -2.012 1.00 88.75 188 PHE A C 1
ATOM 1487 O O . PHE A 1 188 ? 39.234 -14.569 -1.138 1.00 88.75 188 PHE A O 1
ATOM 1494 N N . MET A 1 189 ? 38.211 -13.313 -2.693 1.00 88.94 189 MET A N 1
ATOM 1495 C CA . MET A 1 189 ? 39.040 -12.127 -2.488 1.00 88.94 189 MET A CA 1
ATOM 1496 C C . MET A 1 189 ? 38.868 -11.558 -1.069 1.00 88.94 189 MET A C 1
ATOM 1498 O O . MET A 1 189 ? 39.859 -11.278 -0.396 1.00 88.94 189 MET A O 1
ATOM 1502 N N . LEU A 1 190 ? 37.631 -11.476 -0.566 1.00 88.38 190 LEU A N 1
ATOM 1503 C CA . LEU A 1 190 ? 37.302 -11.032 0.796 1.00 88.38 190 LEU A CA 1
ATOM 1504 C C . LEU A 1 190 ? 37.885 -11.943 1.880 1.00 88.38 190 LEU A C 1
ATOM 1506 O O . LEU A 1 190 ? 38.413 -11.449 2.881 1.00 88.38 190 LEU A O 1
ATOM 1510 N N . ILE A 1 191 ? 37.830 -13.262 1.678 1.00 91.56 191 ILE A N 1
ATOM 1511 C CA . ILE A 1 191 ? 38.467 -14.239 2.573 1.00 91.56 191 ILE A CA 1
ATOM 1512 C C . ILE A 1 191 ? 39.987 -14.030 2.576 1.00 91.56 191 ILE A C 1
ATOM 1514 O O . ILE A 1 191 ? 40.597 -13.985 3.646 1.00 91.56 191 ILE A O 1
ATOM 1518 N N . GLY A 1 192 ? 40.595 -13.836 1.400 1.00 89.50 192 GLY A N 1
ATOM 1519 C CA . GLY A 1 192 ? 42.025 -13.554 1.262 1.00 89.50 192 GLY A CA 1
ATOM 1520 C C . GLY A 1 192 ? 42.455 -12.281 1.996 1.00 89.50 192 GLY A C 1
ATOM 1521 O O . GLY A 1 192 ? 43.405 -12.308 2.782 1.00 89.50 192 GLY A O 1
ATOM 1522 N N . VAL A 1 193 ? 41.721 -11.182 1.806 1.00 90.12 193 VAL A N 1
ATOM 1523 C CA . VAL A 1 193 ? 41.988 -9.895 2.468 1.00 90.12 193 VAL A CA 1
ATOM 1524 C C . VAL A 1 193 ? 41.795 -10.001 3.981 1.00 90.12 193 VAL A C 1
ATOM 1526 O O . VAL A 1 193 ? 42.632 -9.514 4.739 1.00 90.12 193 VAL A O 1
ATOM 1529 N N . SER A 1 194 ? 40.755 -10.696 4.442 1.00 85.69 194 SER A N 1
ATOM 1530 C CA . SER A 1 194 ? 40.482 -10.896 5.869 1.00 85.69 194 SER A CA 1
ATOM 1531 C C . SER A 1 194 ? 41.559 -11.751 6.548 1.00 85.69 194 SER A C 1
ATOM 1533 O O . SER A 1 194 ? 42.052 -11.398 7.620 1.00 85.69 194 SER A O 1
ATOM 1535 N N . ALA A 1 195 ? 42.004 -12.838 5.908 1.00 87.56 195 ALA A N 1
ATOM 1536 C CA . ALA A 1 195 ? 43.109 -13.659 6.402 1.00 87.56 195 ALA A CA 1
ATOM 1537 C C . ALA A 1 195 ? 44.426 -12.865 6.465 1.00 87.56 195 ALA A C 1
ATOM 1539 O O . ALA A 1 195 ? 45.179 -12.973 7.440 1.00 87.56 195 ALA A O 1
ATOM 1540 N N . TYR A 1 196 ? 44.683 -12.028 5.457 1.00 88.38 196 TYR A N 1
ATOM 1541 C CA . TYR A 1 196 ? 45.839 -11.137 5.431 1.00 88.38 196 TYR A CA 1
ATOM 1542 C C . TYR A 1 196 ? 45.778 -10.086 6.549 1.00 88.38 196 TYR A C 1
ATOM 1544 O O . TYR A 1 196 ? 46.752 -9.923 7.285 1.00 88.38 196 TYR A O 1
ATOM 1552 N N . ALA A 1 197 ? 44.625 -9.446 6.750 1.00 87.25 197 ALA A N 1
ATOM 1553 C CA . ALA A 1 197 ? 44.407 -8.468 7.813 1.00 87.25 197 ALA A CA 1
ATOM 1554 C C . ALA A 1 197 ? 44.616 -9.075 9.213 1.00 87.25 197 ALA A C 1
ATOM 1556 O O . ALA A 1 197 ? 45.316 -8.494 10.043 1.00 87.25 197 ALA A O 1
ATOM 1557 N N . VAL A 1 198 ? 44.100 -10.285 9.465 1.00 88.38 198 VAL A N 1
ATOM 1558 C CA . VAL A 1 198 ? 44.310 -11.006 10.736 1.00 88.38 198 VAL A CA 1
ATOM 1559 C C . VAL A 1 198 ? 45.787 -11.353 10.945 1.00 88.38 198 VAL A C 1
ATOM 1561 O O . VAL A 1 198 ? 46.309 -11.214 12.055 1.00 88.38 198 VAL A O 1
ATOM 1564 N N . LYS A 1 199 ? 46.491 -11.789 9.892 1.00 87.19 199 LYS A N 1
ATOM 1565 C CA . LYS A 1 199 ? 47.932 -12.076 9.960 1.00 87.19 199 LYS A CA 1
ATOM 1566 C C . LYS A 1 199 ? 48.738 -10.814 10.282 1.00 87.19 199 LYS A C 1
ATOM 1568 O O . LYS A 1 199 ? 49.637 -10.881 11.121 1.00 87.19 199 LYS A O 1
ATOM 1573 N N . LEU A 1 200 ? 48.389 -9.683 9.670 1.00 85.19 200 LEU A N 1
ATOM 1574 C CA . LEU A 1 200 ? 49.026 -8.391 9.914 1.00 85.19 200 LEU A CA 1
ATOM 1575 C C . LEU A 1 200 ? 48.785 -7.913 11.355 1.00 85.19 200 LEU A C 1
ATOM 1577 O O . LEU A 1 200 ? 49.735 -7.558 12.051 1.00 85.19 200 LEU A O 1
ATOM 1581 N N . GLY A 1 201 ? 47.549 -8.023 11.853 1.00 83.50 201 GLY A N 1
ATOM 1582 C CA . GLY A 1 201 ? 47.209 -7.706 13.245 1.00 83.50 201 GLY A CA 1
ATOM 1583 C C . GLY A 1 201 ? 47.995 -8.543 14.262 1.00 83.50 201 GLY A C 1
ATOM 1584 O O . GLY A 1 201 ? 48.525 -8.010 15.236 1.00 83.50 201 GLY A O 1
ATOM 1585 N N . ARG A 1 202 ? 48.172 -9.848 14.004 1.00 84.88 202 ARG A N 1
ATOM 1586 C CA . ARG A 1 202 ? 48.999 -10.731 14.852 1.00 84.88 202 ARG A CA 1
ATOM 1587 C C . ARG A 1 202 ? 50.487 -10.365 14.832 1.00 84.88 202 ARG A C 1
ATOM 1589 O O . ARG A 1 202 ? 51.161 -10.536 15.845 1.00 84.88 202 ARG A O 1
ATOM 1596 N N . GLN A 1 203 ? 51.015 -9.894 13.702 1.00 78.38 203 GLN A N 1
ATOM 1597 C CA . GLN A 1 203 ? 52.415 -9.466 13.591 1.00 78.38 203 GLN A CA 1
ATOM 1598 C C . GLN A 1 203 ? 52.684 -8.142 14.311 1.00 78.38 203 GLN A C 1
ATOM 1600 O O . GLN A 1 203 ? 53.738 -8.000 14.927 1.00 78.38 203 GLN A O 1
ATOM 1605 N N . ILE A 1 204 ? 51.733 -7.205 14.277 1.00 76.25 204 ILE A N 1
ATOM 1606 C CA . ILE A 1 204 ? 51.819 -5.946 15.027 1.00 76.25 204 ILE A CA 1
ATOM 1607 C C . ILE A 1 204 ? 51.795 -6.229 16.536 1.00 76.25 204 ILE A C 1
ATOM 1609 O O . ILE A 1 204 ? 52.664 -5.748 17.256 1.00 76.25 204 ILE A O 1
ATOM 1613 N N . GLY A 1 205 ? 50.884 -7.091 17.006 1.00 69.75 205 GLY A N 1
ATOM 1614 C CA . GLY A 1 205 ? 50.801 -7.459 18.426 1.00 69.75 20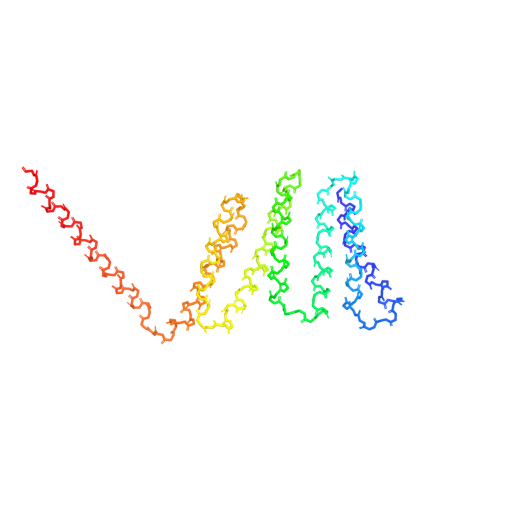5 GLY A CA 1
ATOM 1615 C C . GLY A 1 205 ? 52.047 -8.167 18.976 1.00 69.75 205 GLY A C 1
ATOM 1616 O O . GLY A 1 205 ? 52.386 -7.984 20.137 1.00 69.75 205 GLY A O 1
ATOM 1617 N N . LYS A 1 206 ? 52.774 -8.933 18.147 1.00 63.12 206 LYS A N 1
ATOM 1618 C CA . LYS A 1 206 ? 54.030 -9.600 18.544 1.00 63.12 206 LYS A CA 1
ATOM 1619 C C . LYS A 1 206 ? 55.257 -8.685 18.593 1.00 63.12 206 LYS A C 1
ATOM 1621 O O . LYS A 1 206 ? 56.245 -9.081 19.189 1.00 63.12 206 LYS A O 1
ATOM 1626 N N . LYS A 1 207 ? 55.226 -7.519 17.937 1.00 57.59 207 LYS A N 1
ATOM 1627 C CA . LYS A 1 207 ? 56.313 -6.521 17.986 1.00 57.59 207 LYS A CA 1
ATOM 1628 C C . LYS A 1 207 ? 56.145 -5.501 19.120 1.00 57.59 207 LYS A C 1
ATOM 1630 O O . LYS A 1 207 ? 57.052 -4.708 19.341 1.00 57.59 207 LYS A O 1
ATOM 1635 N N . ALA A 1 208 ? 54.985 -5.487 19.778 1.00 55.84 208 ALA A N 1
ATOM 1636 C CA . ALA A 1 208 ? 54.665 -4.598 20.897 1.00 55.84 208 ALA A CA 1
ATOM 1637 C C . ALA A 1 208 ? 54.916 -5.234 22.286 1.00 55.84 208 ALA A C 1
ATOM 1639 O O . ALA A 1 208 ? 54.663 -4.583 23.297 1.00 55.84 208 ALA A O 1
ATOM 1640 N N . LEU A 1 209 ? 55.392 -6.486 22.317 1.00 47.47 209 LEU A N 1
ATOM 1641 C CA . LEU A 1 209 ? 55.898 -7.233 23.478 1.00 47.47 209 LEU A CA 1
ATOM 1642 C C . LEU A 1 209 ? 57.409 -7.416 23.320 1.00 47.47 209 LEU A C 1
ATOM 1644 O O . LEU A 1 209 ? 58.106 -7.369 24.354 1.00 47.47 209 LEU A O 1
#

Sequence (209 aa):
TPLFLKSAVLLPTGMFVFLHEYADGDDAQLAAMIVFGILALQFLLPFFKLQRTSLLFFAYLFWNSSLGILMERAEVPGELIGIGLGASIMAVAWTIDRTQHRAISPFWYFLGSIGLLWSVFDVVQEAPPFDLLYLPLTIGLMIISTRMHSRTLLLVSTFALLGFLGYYTDEYFADVTGWPIALMLMGFMLIGVSAYAVKLGRQIGKKAL

Foldseek 3Di:
DVVLVVCLVVQLVVQLVCCVVPPPDPDSLVSLLVSLQVLLCVLVVVCVVVVDLSSVVSSVVSVLSNVLSVCVVVVHPQLVSLQVSLVVLLVVLLVCCPDPNVVCSLVSLLSSLLSNLVSVCVVQVVDPPSLCVSQVVLVVQCVVCVVSVHPNSNVSSVVSNVVSVVVCCCVPPVVVPCPVVVVVVVVVVVVVVVVVVVVVVVVVVVVVD

Secondary structure (DSSP, 8-state):
-HHHHHHHHHHHHHHHHHHHHH-----HHHHHHHHHHHHHHHHHHHHHHH--HHHHHHHHHHHHHHHHHHHHHTT--HHHHHHHHHHHHHHHHHHHHTSTTGGGHHHHHHHHHHHHHHHHHHHHHTSTTGGGGHHHHHHHHHHHHHHTT-HHHHHHHHHHHHHHHHHHHHHHHTT-TTHHHHHHHHHHHHHHHHHHHHHHHHHHHHH--